Protein AF-A0A540LHD2-F1 (afdb_monomer_lite)

Foldseek 3Di:
DQPAKDKDFPCVVQVVHDDQAAEELDALLLLLLDDFPRYFVAHFDDPVQLVVQLVVLNPDSCRQHHDDQAFSHPSQSNCCSGHVFGDHRPDDDDDDDPDVVVLVSSVSSLVRSLVRCCTRPVVCNVVSVVLCVVPVPDDVVVSSVSSVVSVVVDDPDDDDDDPPCSPPPPDDPDDDDDDDDDDDDDPRHMDMD

Organism: Malus baccata (NCBI:txid106549)

Radius of gyration: 18.96 Å; chains: 1; bounding box: 49×43×52 Å

Secondary structure (DSSP, 8-state):
---S--EEEHHHHHTTPPPP--EES--HHHHHHSPTTSEESSPPPPHHHHHHHHHHHHHSTTTT-S-BTTTBSHHHHHHHHHHSS------------TTHHHHHHHHHHHHHHHHHHHHH-HHHHHHHHHHHHHHTTS-HHHHHHHHHHHHTTS-S--PPPPGGGGG-TT-------------------EEE-

pLDDT: mean 75.29, std 20.09, range [30.16, 95.75]

Sequence (193 aa):
MARGVIKTCVNCFLDGHGLYRFEYGVSQAHFLLKFPGTCTTGRSNSADKVIPRATELLNKEQGFGDYNLFENNCESFAIFCKTGKRLSGQAFSALNSTKILFKAFVKHNVERLLEDVSIHQPDKYMLLKQTIETHVNLPIKELIAHLRKLNEKHDDEQEDVDDADLLDDREYLETTEKEEDDDHPSQSSYMIK

InterPro domains:
  IPR007053 LRAT domain [PF04970] (3-85)
  IPR007053 LRAT domain [PS51934] (1-90)

Structure (mmCIF, N/CA/C/O backbone):
data_AF-A0A540LHD2-F1
#
_entry.id   AF-A0A540LHD2-F1
#
loop_
_atom_site.group_PDB
_atom_site.id
_atom_site.type_symbol
_atom_site.label_atom_id
_atom_site.label_alt_id
_atom_site.label_comp_id
_atom_site.label_asym_id
_atom_site.label_entity_id
_atom_site.label_seq_id
_atom_site.pdbx_PDB_ins_code
_atom_site.Cartn_x
_atom_site.Cartn_y
_atom_site.Cartn_z
_atom_site.occupancy
_atom_site.B_iso_or_equiv
_atom_site.auth_seq_id
_atom_site.auth_comp_id
_atom_site.auth_asym_id
_atom_site.auth_atom_id
_atom_site.pdbx_PDB_model_num
ATOM 1 N N . MET A 1 1 ? 27.492 0.081 -10.549 1.00 41.19 1 MET A N 1
ATOM 2 C CA . MET A 1 1 ? 26.391 -0.906 -10.550 1.00 41.19 1 MET A CA 1
ATOM 3 C C . MET A 1 1 ? 25.108 -0.131 -10.337 1.00 41.19 1 MET A C 1
ATOM 5 O O . MET A 1 1 ? 25.060 0.630 -9.377 1.00 41.19 1 MET A O 1
ATOM 9 N N . ALA A 1 2 ? 24.151 -0.220 -11.260 1.00 46.38 2 ALA A N 1
ATOM 10 C CA . ALA A 1 2 ? 22.907 0.538 -11.169 1.00 46.38 2 ALA A CA 1
ATOM 11 C C . ALA A 1 2 ? 22.128 0.092 -9.921 1.00 46.38 2 ALA A C 1
ATOM 13 O O . ALA A 1 2 ? 21.721 -1.062 -9.819 1.00 46.38 2 ALA A O 1
ATOM 14 N N . ARG A 1 3 ? 21.997 0.992 -8.945 1.00 59.62 3 ARG A N 1
ATOM 15 C CA . ARG A 1 3 ? 21.106 0.850 -7.791 1.00 59.62 3 ARG A CA 1
ATOM 16 C C . ARG A 1 3 ? 19.794 1.510 -8.205 1.00 59.62 3 ARG A C 1
ATOM 18 O O . ARG A 1 3 ? 19.706 2.730 -8.150 1.00 59.62 3 ARG A O 1
ATOM 25 N N . GLY A 1 4 ? 18.846 0.746 -8.740 1.00 76.69 4 GLY A N 1
ATOM 26 C CA . GLY A 1 4 ? 17.638 1.328 -9.324 1.00 76.69 4 GLY A CA 1
ATOM 27 C C . GLY A 1 4 ? 16.579 0.304 -9.709 1.00 76.69 4 GLY A C 1
ATOM 28 O O . GLY A 1 4 ? 16.728 -0.886 -9.445 1.00 76.69 4 GLY A O 1
ATOM 29 N N . VAL A 1 5 ? 15.518 0.814 -10.331 1.00 88.31 5 VAL A N 1
ATOM 30 C CA . VAL A 1 5 ? 14.377 0.047 -10.836 1.00 88.31 5 VAL A CA 1
ATOM 31 C C . VAL A 1 5 ? 14.817 -0.808 -12.024 1.00 88.31 5 VAL A C 1
ATOM 33 O O . VAL A 1 5 ? 15.535 -0.326 -12.903 1.00 88.31 5 VAL A O 1
ATOM 36 N N . ILE A 1 6 ? 14.376 -2.061 -12.076 1.00 89.25 6 ILE A N 1
ATOM 37 C CA . ILE A 1 6 ? 14.693 -3.002 -13.153 1.00 89.25 6 ILE A CA 1
ATOM 38 C C . ILE A 1 6 ? 13.425 -3.545 -13.806 1.00 89.25 6 ILE A C 1
ATOM 40 O O . ILE A 1 6 ? 12.388 -3.696 -13.166 1.00 89.25 6 ILE A O 1
ATOM 44 N N . LYS A 1 7 ? 13.522 -3.885 -15.095 1.00 91.19 7 LYS A N 1
ATOM 45 C CA . LYS A 1 7 ? 12.486 -4.606 -15.842 1.00 91.19 7 LYS A CA 1
ATOM 46 C C . LYS A 1 7 ? 12.991 -6.002 -16.179 1.00 91.19 7 LYS A C 1
ATOM 48 O O . LYS A 1 7 ? 14.052 -6.141 -16.781 1.00 91.19 7 LYS A O 1
ATOM 53 N N . THR A 1 8 ? 12.214 -7.022 -15.841 1.00 90.38 8 THR A N 1
ATOM 54 C CA . THR A 1 8 ? 12.536 -8.427 -16.120 1.00 90.38 8 THR A CA 1
ATOM 55 C C . THR A 1 8 ? 11.302 -9.183 -16.605 1.00 90.38 8 THR A C 1
ATOM 57 O O . THR A 1 8 ? 10.178 -8.697 -16.470 1.00 90.38 8 THR A O 1
ATOM 60 N N . CYS A 1 9 ? 11.491 -10.352 -17.214 1.00 92.56 9 CYS A N 1
ATOM 61 C CA . CYS A 1 9 ? 10.372 -11.229 -17.544 1.00 92.56 9 CYS A CA 1
ATOM 62 C C . CYS A 1 9 ? 9.788 -11.839 -16.259 1.00 92.56 9 CYS A C 1
ATOM 64 O O . CYS A 1 9 ? 10.524 -12.057 -15.295 1.00 92.56 9 CYS A O 1
ATOM 66 N N . VAL A 1 10 ? 8.481 -12.117 -16.221 1.00 89.69 10 VAL A N 1
AT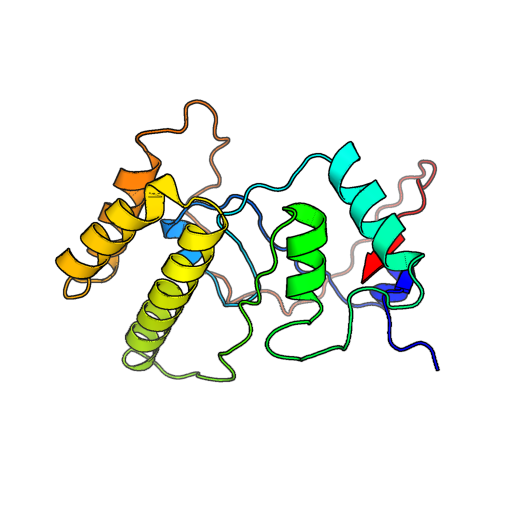OM 67 C CA . VAL A 1 10 ? 7.848 -12.673 -15.006 1.00 89.69 10 VAL A CA 1
ATOM 68 C C . VAL A 1 10 ? 8.466 -14.018 -14.614 1.00 89.69 10 VAL A C 1
ATOM 70 O O . VAL A 1 10 ? 8.845 -14.192 -13.462 1.00 89.69 10 VAL A O 1
ATOM 73 N N . ASN A 1 11 ? 8.682 -14.922 -15.572 1.00 90.75 11 ASN A N 1
ATOM 74 C CA . ASN A 1 11 ? 9.289 -16.232 -15.298 1.00 90.75 11 ASN A CA 1
ATOM 75 C C . ASN A 1 11 ? 10.732 -16.114 -14.775 1.00 90.75 11 ASN A C 1
ATOM 77 O O . ASN A 1 11 ? 11.140 -16.860 -13.894 1.00 90.75 11 ASN A O 1
ATOM 81 N N . CYS A 1 12 ? 11.482 -15.131 -15.277 1.00 92.94 12 CYS A N 1
ATOM 82 C CA . CYS A 1 12 ? 12.850 -14.829 -14.863 1.00 92.94 12 CYS A CA 1
ATOM 83 C C . CYS A 1 12 ? 12.896 -14.317 -13.421 1.00 92.94 12 CYS A C 1
ATOM 85 O O . CYS A 1 12 ? 13.849 -14.576 -12.699 1.00 92.94 12 CYS A O 1
ATOM 87 N N . PHE A 1 13 ? 11.890 -13.531 -13.026 1.00 88.31 13 PHE A N 1
ATOM 88 C CA . PHE A 1 13 ? 11.756 -13.071 -11.650 1.00 88.31 13 PHE A CA 1
ATOM 89 C C . PHE A 1 13 ? 11.356 -14.201 -10.710 1.00 88.31 13 PHE A C 1
ATOM 91 O O . PHE A 1 13 ? 11.825 -14.240 -9.576 1.00 88.31 13 PHE A O 1
ATOM 98 N N . LEU A 1 14 ? 10.464 -15.074 -11.177 1.00 90.19 14 LEU A N 1
ATOM 99 C CA . LEU A 1 14 ? 9.944 -16.163 -10.373 1.00 90.19 14 LEU A CA 1
ATOM 100 C C . LEU A 1 14 ? 11.008 -17.191 -10.029 1.00 90.19 14 LEU A C 1
ATOM 102 O O . LEU A 1 14 ? 11.023 -17.647 -8.894 1.00 90.19 14 LEU A O 1
ATOM 106 N N . ASP A 1 15 ? 11.869 -17.550 -10.982 1.00 90.69 15 ASP A N 1
ATOM 107 C CA . ASP A 1 15 ? 12.947 -18.527 -10.773 1.00 90.69 15 ASP A CA 1
ATOM 108 C C . ASP A 1 15 ? 12.450 -19.832 -10.107 1.00 90.69 15 ASP A C 1
ATOM 110 O O . ASP A 1 15 ? 13.057 -20.377 -9.192 1.00 90.69 15 ASP A O 1
ATOM 114 N N . GLY A 1 16 ? 11.266 -20.301 -10.524 1.00 90.44 16 GLY A N 1
ATOM 115 C CA . GLY A 1 16 ? 10.614 -21.495 -9.968 1.00 90.44 16 GLY A CA 1
ATOM 116 C C . GLY A 1 16 ? 9.825 -21.281 -8.667 1.00 90.44 16 GLY A C 1
ATOM 117 O O . GLY A 1 16 ? 9.258 -22.237 -8.142 1.00 90.44 16 GLY A O 1
ATOM 118 N N . HIS A 1 17 ? 9.744 -20.055 -8.147 1.00 91.06 17 HIS A N 1
ATOM 119 C CA . HIS A 1 17 ? 8.926 -19.701 -6.984 1.00 91.06 17 HIS A CA 1
ATOM 120 C C . HIS A 1 17 ? 7.510 -19.230 -7.366 1.00 91.06 17 HIS A C 1
ATOM 122 O O . HIS A 1 17 ? 7.206 -18.968 -8.528 1.00 91.06 17 HIS A O 1
ATOM 128 N N . GLY A 1 18 ? 6.632 -19.113 -6.364 1.00 87.38 18 GLY A N 1
ATOM 129 C CA . GLY A 1 18 ? 5.284 -18.558 -6.518 1.00 87.38 18 GLY A CA 1
ATOM 130 C C . GLY A 1 18 ? 5.227 -17.036 -6.337 1.00 87.38 18 GLY A C 1
ATOM 131 O O . GLY A 1 18 ? 6.097 -16.434 -5.706 1.00 87.38 18 GLY A O 1
ATOM 132 N N . LEU A 1 19 ? 4.164 -16.412 -6.857 1.00 84.12 19 LEU A N 1
ATOM 133 C CA . LEU A 1 19 ? 3.825 -15.013 -6.575 1.00 84.12 19 LEU A CA 1
ATOM 134 C C . LEU A 1 19 ? 2.738 -14.932 -5.510 1.00 84.12 19 LEU A C 1
ATOM 136 O O . LEU A 1 19 ? 1.708 -15.591 -5.615 1.00 84.12 19 LEU A O 1
ATOM 140 N N . TYR A 1 20 ? 2.922 -14.021 -4.560 1.00 83.56 20 TYR A N 1
ATOM 141 C CA . TYR A 1 20 ? 1.815 -13.496 -3.775 1.00 83.56 20 TYR A CA 1
ATOM 142 C C . TYR A 1 20 ? 1.261 -12.239 -4.454 1.00 83.56 20 TYR A C 1
ATOM 144 O O . TYR A 1 20 ? 2.018 -11.322 -4.792 1.00 83.56 20 TYR A O 1
ATOM 152 N N . ARG A 1 21 ? -0.058 -12.179 -4.655 1.00 87.69 21 ARG A N 1
ATOM 153 C CA . ARG A 1 21 ? -0.713 -11.014 -5.259 1.00 87.69 21 ARG A CA 1
ATOM 154 C C . ARG A 1 21 ? -1.127 -10.026 -4.176 1.00 87.69 21 ARG A C 1
ATOM 156 O O . ARG A 1 21 ? -2.043 -10.297 -3.415 1.00 87.69 21 ARG A O 1
ATOM 163 N N . PHE A 1 22 ? -0.495 -8.856 -4.172 1.00 90.31 22 PHE A N 1
ATOM 164 C CA . PHE A 1 22 ? -0.882 -7.750 -3.298 1.00 90.31 22 PHE A CA 1
ATOM 165 C C . PHE A 1 22 ? -2.281 -7.217 -3.650 1.00 90.31 22 PHE A C 1
ATOM 167 O O . PHE A 1 22 ? -2.580 -6.972 -4.825 1.00 90.31 22 PHE A O 1
ATOM 174 N N . GLU A 1 23 ? -3.121 -7.003 -2.642 1.00 92.69 23 GLU A N 1
ATOM 175 C CA . GLU A 1 23 ? -4.521 -6.609 -2.812 1.00 92.69 23 GLU A CA 1
ATOM 176 C C . GLU A 1 23 ? -4.700 -5.086 -2.703 1.00 92.69 23 GLU A C 1
ATOM 178 O O . GLU A 1 23 ? -4.223 -4.439 -1.770 1.00 92.69 23 GLU A O 1
ATOM 183 N N . TYR A 1 24 ? -5.407 -4.493 -3.667 1.00 93.81 24 TYR A N 1
ATOM 184 C CA . TYR A 1 24 ? -5.649 -3.049 -3.731 1.00 93.81 24 TYR A CA 1
ATOM 185 C C . TYR A 1 24 ? -7.123 -2.735 -3.524 1.00 93.81 24 TYR A C 1
ATOM 187 O O . TYR A 1 24 ? -7.983 -3.418 -4.071 1.00 93.81 24 TYR A O 1
ATOM 195 N N . GLY A 1 25 ? -7.409 -1.639 -2.825 1.00 93.12 25 GLY A N 1
ATOM 196 C CA . GLY A 1 25 ? -8.777 -1.180 -2.600 1.00 93.12 25 GLY A CA 1
ATOM 197 C C . GLY A 1 25 ? -9.560 -2.063 -1.632 1.00 93.12 25 GLY A C 1
ATOM 198 O O . GLY A 1 25 ? -10.785 -2.083 -1.716 1.00 93.12 25 GLY A O 1
ATOM 199 N N . VAL A 1 26 ? -8.875 -2.787 -0.740 1.00 92.19 26 VAL A N 1
ATOM 200 C CA . VAL A 1 26 ? -9.546 -3.636 0.248 1.00 92.19 26 VAL A CA 1
ATOM 201 C C . VAL A 1 26 ? -10.304 -2.791 1.270 1.00 92.19 26 VAL A C 1
ATOM 203 O O . VAL A 1 26 ? -9.981 -1.626 1.524 1.00 92.19 26 VAL A O 1
ATOM 206 N N . SER A 1 27 ? -11.312 -3.392 1.893 1.00 91.44 27 SER A N 1
ATOM 207 C CA . SER A 1 27 ? -12.066 -2.741 2.959 1.00 91.44 27 SER A CA 1
ATOM 208 C C . SER A 1 27 ? -11.197 -2.538 4.212 1.00 91.44 27 SER A C 1
ATOM 210 O O . SER A 1 27 ? -10.239 -3.273 4.459 1.00 91.44 27 SER A O 1
ATOM 212 N N . GLN A 1 28 ? -11.548 -1.565 5.056 1.00 91.12 28 GLN A N 1
ATOM 213 C CA . GLN A 1 28 ? -10.824 -1.300 6.312 1.00 91.12 28 GLN A CA 1
ATOM 214 C C . GLN A 1 28 ? -10.815 -2.516 7.256 1.00 91.12 28 GLN A C 1
ATOM 216 O O . GLN A 1 28 ? -9.833 -2.766 7.952 1.00 91.12 28 GLN A O 1
ATOM 221 N N . ALA A 1 29 ? -11.907 -3.289 7.269 1.00 89.00 29 ALA A N 1
ATOM 222 C CA . ALA A 1 29 ? -12.015 -4.509 8.063 1.00 89.00 29 ALA A CA 1
ATOM 223 C C . ALA A 1 29 ? -11.130 -5.633 7.504 1.00 89.00 29 ALA A C 1
ATOM 225 O O . ALA A 1 29 ? -10.477 -6.327 8.280 1.00 89.00 29 ALA A O 1
ATOM 226 N N . HIS A 1 30 ? -11.079 -5.777 6.175 1.00 89.00 30 HIS A N 1
ATOM 227 C CA . HIS A 1 30 ? -10.196 -6.727 5.500 1.00 89.00 30 HIS A CA 1
ATOM 228 C C . HIS A 1 30 ? -8.729 -6.396 5.807 1.00 89.00 30 HIS A C 1
ATOM 230 O O . HIS A 1 30 ? -7.986 -7.259 6.270 1.00 89.00 30 HIS A O 1
ATOM 236 N N . PHE A 1 31 ? -8.329 -5.132 5.640 1.00 90.81 31 PHE A N 1
ATOM 237 C CA . PHE A 1 31 ? -6.969 -4.673 5.934 1.00 90.81 31 PHE A CA 1
ATOM 238 C C . PHE A 1 31 ? -6.538 -5.018 7.367 1.00 90.81 31 PHE A C 1
ATOM 240 O O . PHE A 1 31 ? -5.415 -5.460 7.589 1.00 90.81 31 PHE A O 1
ATOM 247 N N . LEU A 1 32 ? -7.435 -4.852 8.348 1.00 86.69 32 LEU A N 1
ATOM 248 C CA . LEU A 1 32 ? -7.130 -5.114 9.757 1.00 86.69 32 LEU A CA 1
ATOM 249 C C . LEU A 1 32 ? -6.765 -6.585 10.039 1.00 86.69 32 LEU A C 1
ATOM 251 O O . LEU A 1 32 ? -6.038 -6.869 10.996 1.00 86.69 32 LEU A O 1
ATOM 255 N N . LEU A 1 33 ? -7.301 -7.507 9.239 1.00 85.62 33 LEU A N 1
ATOM 256 C CA . LEU A 1 33 ? -7.142 -8.950 9.413 1.00 85.62 33 LEU A CA 1
ATOM 257 C C . LEU A 1 33 ? -5.957 -9.519 8.633 1.00 85.62 33 LEU A C 1
ATOM 259 O O . LEU A 1 33 ? -5.473 -10.592 8.982 1.00 85.62 33 LEU A O 1
ATOM 263 N N . LYS A 1 34 ? -5.465 -8.798 7.624 1.00 84.12 34 LYS A N 1
ATOM 264 C CA . LYS A 1 34 ? -4.367 -9.247 6.773 1.00 84.12 34 LYS A CA 1
ATOM 265 C C . LYS A 1 34 ? -2.994 -8.973 7.382 1.00 84.12 34 LYS A C 1
ATOM 267 O O . LYS A 1 34 ? -2.785 -8.053 8.178 1.00 84.12 34 LYS A O 1
ATOM 272 N N . PHE A 1 35 ? -2.030 -9.804 6.993 1.00 81.94 35 PHE A N 1
ATOM 273 C CA . PHE A 1 35 ? -0.638 -9.617 7.379 1.00 81.94 35 PHE A CA 1
ATOM 274 C C . PHE A 1 35 ? -0.042 -8.325 6.793 1.00 81.94 35 PHE A C 1
ATOM 276 O O . PHE A 1 35 ? -0.483 -7.827 5.757 1.00 81.94 35 PHE A O 1
ATOM 283 N N . PRO A 1 36 ? 0.985 -7.746 7.434 1.00 80.31 36 PRO A N 1
ATOM 284 C CA . PRO A 1 36 ? 1.723 -6.654 6.829 1.00 80.31 36 PRO A CA 1
ATOM 285 C C . PRO A 1 36 ? 2.324 -6.992 5.472 1.00 80.31 36 PRO A C 1
ATOM 287 O O . PRO A 1 36 ? 2.803 -8.098 5.254 1.00 80.31 36 PRO A O 1
ATOM 290 N N . GLY A 1 37 ? 2.291 -6.015 4.564 1.00 79.88 37 GLY A N 1
ATOM 291 C CA . GLY A 1 37 ? 2.841 -6.157 3.219 1.00 79.88 37 GLY A CA 1
ATOM 292 C C . GLY A 1 37 ? 1.966 -6.926 2.225 1.00 79.88 37 GLY A C 1
ATOM 293 O O . GLY A 1 37 ? 2.474 -7.284 1.166 1.00 79.88 37 GLY A O 1
ATOM 294 N N . THR A 1 38 ? 0.683 -7.178 2.520 1.00 87.12 38 THR A N 1
ATOM 295 C CA . THR A 1 38 ? -0.201 -7.933 1.611 1.00 87.12 38 THR A CA 1
ATOM 296 C C . THR A 1 38 ? -1.334 -7.131 0.965 1.00 87.12 38 THR A C 1
ATOM 298 O O . THR A 1 38 ? -1.803 -7.522 -0.102 1.00 87.12 38 THR A O 1
ATOM 301 N N . CYS A 1 39 ? -1.780 -6.020 1.563 1.00 91.56 39 CYS A N 1
ATOM 302 C CA . CYS A 1 39 ? -2.912 -5.245 1.048 1.00 91.56 39 CYS A CA 1
ATOM 303 C C . CYS A 1 39 ? -2.863 -3.743 1.397 1.00 91.56 39 CYS A C 1
ATOM 305 O O . CYS A 1 39 ? -2.119 -3.319 2.284 1.00 91.56 39 CYS A O 1
ATOM 307 N N . THR A 1 40 ? -3.681 -2.942 0.699 1.00 93.06 40 THR A N 1
ATOM 308 C CA . THR A 1 40 ? -3.926 -1.502 0.939 1.00 93.06 40 THR A CA 1
ATOM 309 C C . THR A 1 40 ? -5.392 -1.129 0.698 1.00 93.06 40 THR A C 1
ATOM 311 O O . THR A 1 40 ? -6.038 -1.674 -0.205 1.00 93.06 40 THR A O 1
ATOM 314 N N . THR A 1 41 ? -5.922 -0.143 1.432 1.00 93.31 41 THR A N 1
ATOM 315 C CA . THR A 1 41 ? -7.249 0.442 1.140 1.00 93.31 41 THR A CA 1
ATOM 316 C C . THR A 1 41 ? -7.224 1.369 -0.084 1.00 93.31 41 THR A C 1
ATOM 318 O O . THR A 1 41 ? -8.269 1.791 -0.596 1.00 93.31 41 THR A O 1
ATOM 321 N N . GLY A 1 42 ? -6.032 1.689 -0.597 1.00 92.81 42 GLY A N 1
ATOM 322 C CA . GLY A 1 42 ? -5.837 2.449 -1.822 1.00 92.81 42 GLY A CA 1
ATOM 323 C C . GLY A 1 42 ? -6.266 1.683 -3.071 1.00 92.81 42 GLY A C 1
ATOM 324 O O . GLY A 1 42 ? -5.689 0.656 -3.419 1.00 92.81 42 GLY A O 1
ATOM 325 N N . ARG A 1 43 ? -7.244 2.215 -3.814 1.00 94.56 43 ARG A N 1
ATOM 326 C CA . ARG A 1 43 ? -7.628 1.647 -5.116 1.00 94.56 43 ARG A CA 1
ATOM 327 C C . ARG A 1 43 ? -6.488 1.812 -6.127 1.00 94.56 43 ARG A C 1
ATOM 329 O O . ARG A 1 43 ? -5.899 2.890 -6.249 1.00 94.56 43 ARG A O 1
ATOM 336 N N . SER A 1 44 ? -6.200 0.750 -6.880 1.00 95.50 44 SER A N 1
ATOM 337 C CA . SER A 1 44 ? -5.259 0.823 -8.000 1.00 95.50 44 SER A CA 1
ATOM 338 C C . SER A 1 44 ? -5.795 1.779 -9.063 1.00 95.50 44 SER A C 1
ATOM 340 O O . SER A 1 44 ? -6.964 1.733 -9.434 1.00 95.50 44 SER A O 1
ATOM 342 N N . ASN A 1 45 ? -4.919 2.610 -9.614 1.00 95.75 45 ASN A N 1
ATOM 343 C CA . ASN A 1 45 ? -5.175 3.297 -10.867 1.00 95.75 45 ASN A CA 1
ATOM 344 C C . ASN A 1 45 ? -5.244 2.276 -12.016 1.00 95.75 45 ASN A C 1
ATOM 346 O O . ASN A 1 45 ? -4.726 1.158 -11.915 1.00 95.75 45 ASN A O 1
ATOM 350 N N . SER A 1 46 ? -5.869 2.690 -13.111 1.00 95.62 46 SER A N 1
ATOM 351 C CA . SER A 1 46 ? -5.953 1.948 -14.363 1.00 95.62 46 SER A CA 1
ATOM 352 C C . SER A 1 46 ? -4.583 1.813 -15.047 1.00 95.62 46 SER A C 1
ATOM 354 O O . SER A 1 46 ? -3.650 2.579 -14.781 1.00 95.62 46 SER A O 1
ATOM 356 N N . ALA A 1 47 ? -4.437 0.810 -15.917 1.00 93.69 47 ALA A N 1
ATOM 357 C CA . ALA A 1 47 ? -3.152 0.449 -16.525 1.00 93.69 47 ALA A CA 1
ATOM 358 C C . ALA A 1 47 ? -2.509 1.596 -17.332 1.00 93.69 47 ALA A C 1
ATOM 360 O O . ALA A 1 47 ? -1.286 1.742 -17.313 1.00 93.69 47 ALA A O 1
ATOM 361 N N . ASP A 1 48 ? -3.322 2.454 -17.954 1.00 95.06 48 ASP A N 1
ATOM 362 C CA . ASP A 1 48 ? -2.914 3.665 -18.682 1.00 95.06 48 ASP A CA 1
ATOM 363 C C . ASP A 1 48 ? -2.212 4.703 -17.796 1.00 95.06 48 ASP A C 1
ATOM 365 O O . ASP A 1 48 ? -1.448 5.518 -18.301 1.00 95.06 48 ASP A O 1
ATOM 369 N N . LYS A 1 49 ? -2.408 4.656 -16.473 1.00 94.62 49 LYS A N 1
ATOM 370 C CA . LYS A 1 49 ? -1.684 5.500 -15.507 1.00 94.62 49 LYS A CA 1
ATOM 371 C C . LYS A 1 49 ? -0.505 4.773 -14.873 1.00 94.62 49 LYS A C 1
ATOM 373 O O . LYS A 1 49 ? 0.534 5.381 -14.619 1.00 94.62 49 LYS A O 1
ATOM 378 N N . VAL A 1 50 ? -0.667 3.479 -14.603 1.00 95.44 50 VAL A N 1
ATOM 379 C CA . VAL A 1 50 ? 0.332 2.666 -13.894 1.00 95.44 50 VAL A CA 1
ATOM 380 C C . VAL A 1 50 ? 1.559 2.401 -14.764 1.00 95.44 50 VAL A C 1
ATOM 382 O O . VAL A 1 50 ? 2.684 2.618 -14.311 1.00 95.44 50 VAL A O 1
ATOM 385 N N . ILE A 1 51 ? 1.363 1.963 -16.012 1.00 94.25 51 ILE A N 1
ATOM 386 C CA . ILE A 1 51 ? 2.466 1.571 -16.902 1.00 94.25 51 ILE A CA 1
ATOM 387 C C . ILE A 1 51 ? 3.378 2.765 -17.223 1.00 94.25 51 ILE A C 1
ATOM 389 O O . ILE A 1 51 ? 4.595 2.615 -17.063 1.00 94.25 51 ILE A O 1
ATOM 393 N N . PRO A 1 52 ? 2.866 3.956 -17.605 1.00 95.38 52 PRO A N 1
ATOM 394 C CA . PRO A 1 52 ? 3.733 5.106 -17.851 1.00 95.38 52 PRO A CA 1
ATOM 395 C C . PRO A 1 52 ? 4.508 5.538 -16.609 1.00 95.38 52 PRO A C 1
ATOM 397 O O . PRO A 1 52 ? 5.701 5.802 -16.710 1.00 95.38 52 PRO A O 1
ATOM 400 N N . ARG A 1 53 ? 3.873 5.528 -15.428 1.00 95.12 53 ARG A N 1
ATOM 401 C CA . ARG A 1 53 ? 4.528 5.883 -14.161 1.00 95.12 53 ARG A CA 1
ATOM 402 C C . ARG A 1 53 ? 5.701 4.951 -13.843 1.00 95.12 53 ARG A C 1
ATOM 404 O O . ARG A 1 53 ? 6.787 5.425 -13.521 1.00 95.12 53 ARG A O 1
ATOM 411 N N . ALA A 1 54 ? 5.505 3.638 -13.967 1.00 94.50 54 ALA A N 1
ATOM 412 C CA . ALA A 1 54 ? 6.570 2.658 -13.751 1.00 94.50 54 ALA A CA 1
ATOM 413 C C . ALA A 1 54 ? 7.686 2.782 -14.805 1.00 94.50 54 ALA A C 1
ATOM 415 O O . ALA A 1 54 ? 8.868 2.717 -14.475 1.00 94.50 54 ALA A O 1
ATOM 416 N N . THR A 1 55 ? 7.313 3.018 -16.065 1.00 93.25 55 THR A N 1
ATOM 417 C CA . THR A 1 55 ? 8.261 3.189 -17.178 1.00 93.25 55 THR A CA 1
ATOM 418 C C . THR A 1 55 ? 9.105 4.454 -17.022 1.00 93.25 55 THR A C 1
ATOM 420 O O . THR A 1 55 ? 10.303 4.439 -17.288 1.00 93.25 55 THR A O 1
ATOM 423 N N . GLU A 1 56 ? 8.509 5.551 -16.559 1.00 93.19 56 GLU A N 1
ATOM 424 C CA . GLU A 1 56 ? 9.228 6.793 -16.278 1.00 93.19 56 GLU A CA 1
ATOM 425 C C . GLU A 1 56 ? 10.282 6.583 -15.183 1.00 93.19 56 GLU A C 1
ATOM 427 O O . GLU A 1 56 ? 11.423 7.012 -15.338 1.00 93.19 56 GLU A O 1
ATOM 432 N N . LEU A 1 57 ? 9.927 5.884 -14.100 1.00 92.31 57 LEU A N 1
ATOM 433 C CA . LEU A 1 57 ? 10.860 5.564 -13.016 1.00 92.31 57 LEU A CA 1
ATOM 434 C C . LEU A 1 57 ? 11.962 4.592 -13.448 1.00 92.31 57 LEU A C 1
ATOM 436 O O . LEU A 1 57 ? 13.090 4.744 -12.999 1.00 92.31 57 LEU A O 1
ATOM 440 N N . LEU A 1 58 ? 11.668 3.641 -14.337 1.00 92.06 58 LEU A N 1
ATOM 441 C CA . LEU A 1 58 ? 12.672 2.755 -14.935 1.00 92.06 58 LEU A CA 1
ATOM 442 C C . LEU A 1 58 ? 13.714 3.533 -15.758 1.00 92.06 58 LEU A C 1
ATOM 444 O O . LEU A 1 58 ? 14.892 3.191 -15.743 1.00 92.06 58 LEU A O 1
ATOM 448 N N . ASN A 1 59 ? 13.280 4.571 -16.476 1.00 90.38 59 ASN A N 1
ATOM 449 C CA . ASN A 1 59 ? 14.133 5.320 -17.402 1.00 90.38 59 ASN A CA 1
ATOM 450 C C . ASN A 1 59 ? 14.861 6.513 -16.756 1.00 90.38 59 ASN A C 1
ATOM 452 O O . ASN A 1 59 ? 15.737 7.108 -17.383 1.00 90.38 59 ASN A O 1
ATOM 456 N N . LYS A 1 60 ? 14.500 6.900 -15.528 1.00 89.50 60 LYS A N 1
ATOM 457 C CA . LYS A 1 60 ? 15.170 7.977 -14.787 1.00 89.50 60 LYS A CA 1
ATOM 458 C C . LYS A 1 60 ? 16.525 7.510 -14.263 1.00 89.50 60 LYS A C 1
ATOM 460 O O . LYS A 1 60 ? 16.611 6.463 -13.635 1.00 89.50 60 LYS A O 1
ATOM 465 N N . GLU A 1 61 ? 17.559 8.344 -14.397 1.00 82.62 61 GLU A N 1
ATOM 466 C CA . GLU A 1 61 ? 18.902 8.034 -13.871 1.00 82.62 61 GLU A CA 1
ATOM 467 C C . GLU A 1 61 ? 18.911 7.761 -12.359 1.00 82.62 61 GLU A C 1
ATOM 469 O O . GLU A 1 61 ? 19.623 6.879 -11.889 1.00 82.62 61 GLU A O 1
ATOM 474 N N . GLN A 1 62 ? 18.094 8.494 -11.598 1.00 82.12 62 GLN A N 1
ATOM 475 C CA . GLN A 1 62 ? 17.941 8.313 -10.148 1.00 82.12 62 GLN A CA 1
ATOM 476 C C . GLN A 1 62 ? 16.901 7.239 -9.783 1.00 82.12 62 GLN A C 1
ATOM 478 O O . GLN A 1 62 ? 16.676 6.973 -8.604 1.00 82.12 62 GLN A O 1
ATOM 483 N N . GLY A 1 63 ? 16.233 6.639 -10.773 1.00 87.19 63 GLY A N 1
ATOM 484 C CA . GLY A 1 63 ? 15.200 5.632 -10.572 1.00 87.19 63 GLY A CA 1
ATOM 485 C C . GLY A 1 63 ? 14.082 6.097 -9.636 1.00 87.19 63 GLY A C 1
ATOM 486 O O . GLY A 1 63 ? 13.456 7.142 -9.834 1.00 87.19 63 GLY A O 1
ATOM 487 N N . PHE A 1 64 ? 13.862 5.312 -8.580 1.00 90.75 64 PHE A N 1
ATOM 488 C CA . PHE A 1 64 ? 12.928 5.613 -7.494 1.00 90.75 64 PHE A CA 1
ATOM 489 C C . PHE A 1 64 ? 13.616 6.183 -6.237 1.00 90.75 64 PHE A C 1
ATOM 491 O O . PHE A 1 64 ? 13.011 6.242 -5.169 1.00 90.75 64 PHE A O 1
ATOM 498 N N . GLY A 1 65 ? 14.865 6.639 -6.358 1.00 88.06 65 GLY A N 1
ATOM 499 C CA . GLY A 1 65 ? 15.696 7.078 -5.237 1.00 88.06 65 GLY A CA 1
ATOM 500 C C . GLY A 1 65 ? 16.408 5.922 -4.531 1.00 88.06 65 GLY A C 1
ATOM 501 O O . GLY A 1 65 ? 16.350 4.772 -4.968 1.00 88.06 65 GLY A O 1
ATOM 502 N N . ASP A 1 66 ? 17.091 6.237 -3.431 1.00 87.56 66 ASP A N 1
ATOM 503 C CA . ASP A 1 66 ? 17.891 5.262 -2.689 1.00 87.56 66 ASP A CA 1
ATOM 504 C C . ASP A 1 66 ? 17.016 4.222 -1.988 1.00 87.56 66 ASP A C 1
ATOM 506 O O . ASP A 1 66 ? 16.033 4.555 -1.324 1.00 87.56 66 ASP A O 1
ATOM 510 N N . TYR A 1 67 ? 17.394 2.951 -2.118 1.00 85.69 67 TYR A N 1
ATOM 511 C CA . TYR A 1 67 ? 16.661 1.854 -1.499 1.00 85.69 67 TYR A CA 1
ATOM 512 C C . TYR A 1 67 ? 16.778 1.908 0.030 1.00 85.69 67 TYR A C 1
ATOM 514 O O . TYR A 1 67 ? 17.879 1.831 0.581 1.00 85.69 67 TYR A O 1
ATOM 522 N N . ASN A 1 68 ? 15.636 1.964 0.715 1.00 83.56 68 ASN A N 1
ATOM 523 C CA . ASN A 1 68 ? 15.530 1.861 2.170 1.00 83.56 68 ASN A CA 1
ATOM 524 C C . ASN A 1 68 ? 14.516 0.769 2.512 1.00 83.56 68 ASN A C 1
ATOM 526 O O . ASN A 1 68 ? 13.361 0.867 2.110 1.00 83.56 68 ASN A O 1
ATOM 530 N N . LEU A 1 69 ? 14.940 -0.239 3.282 1.00 79.38 69 LEU A N 1
ATOM 531 C CA . LEU A 1 69 ? 14.133 -1.414 3.625 1.00 79.38 69 LEU A CA 1
ATOM 532 C C . LEU A 1 69 ? 12.783 -1.073 4.272 1.00 79.38 69 LEU A C 1
ATOM 534 O O . LEU A 1 69 ? 11.826 -1.809 4.057 1.00 79.38 69 LEU A O 1
ATOM 538 N N . PHE A 1 70 ? 12.699 0.015 5.035 1.00 77.56 70 PHE A N 1
ATOM 539 C CA . PHE A 1 70 ? 11.499 0.388 5.785 1.00 77.56 70 PHE A CA 1
ATOM 540 C C . PHE A 1 70 ? 10.657 1.456 5.086 1.00 77.56 70 PHE A C 1
ATOM 542 O O . PHE A 1 70 ? 9.461 1.525 5.336 1.00 77.56 70 PHE A O 1
ATOM 549 N N . GLU A 1 71 ? 11.247 2.267 4.204 1.00 77.81 71 GLU A N 1
ATOM 550 C CA . GLU A 1 71 ? 10.578 3.454 3.646 1.00 77.81 71 GLU A CA 1
ATOM 551 C C . GLU A 1 71 ? 10.508 3.458 2.119 1.00 77.81 71 GLU A C 1
ATOM 553 O O . GLU A 1 71 ? 9.443 3.666 1.544 1.00 77.81 71 GLU A O 1
ATOM 558 N N . ASN A 1 72 ? 11.631 3.231 1.439 1.00 84.56 72 ASN A N 1
ATOM 559 C CA . ASN A 1 72 ? 11.747 3.313 -0.017 1.00 84.56 72 ASN A CA 1
ATOM 560 C C . ASN A 1 72 ? 12.166 1.952 -0.571 1.00 84.56 72 ASN A C 1
ATOM 562 O O . ASN A 1 72 ? 13.269 1.776 -1.089 1.00 84.56 72 ASN A O 1
ATOM 566 N N . ASN A 1 73 ? 11.296 0.967 -0.358 1.00 86.19 73 ASN A N 1
ATOM 567 C CA . ASN A 1 73 ? 11.512 -0.426 -0.725 1.00 86.19 73 ASN A CA 1
ATOM 568 C C . ASN A 1 73 ? 10.627 -0.829 -1.921 1.00 86.19 73 ASN A C 1
ATOM 570 O O . ASN A 1 73 ? 9.988 -0.008 -2.582 1.00 86.19 73 ASN A O 1
ATOM 574 N N . CYS A 1 74 ? 10.577 -2.134 -2.175 1.00 88.81 74 CYS A N 1
ATOM 575 C CA . CYS A 1 74 ? 9.798 -2.732 -3.254 1.00 88.81 74 CYS A CA 1
ATOM 576 C C . CYS A 1 74 ? 8.281 -2.508 -3.107 1.00 88.81 74 CYS A C 1
ATOM 578 O O . CYS A 1 74 ? 7.591 -2.326 -4.108 1.00 88.81 74 CYS A O 1
ATOM 580 N N . GLU A 1 75 ? 7.761 -2.520 -1.876 1.00 88.06 75 GLU A N 1
ATOM 581 C CA . GLU A 1 75 ? 6.343 -2.277 -1.585 1.00 88.06 75 GLU A CA 1
ATOM 582 C C . GLU A 1 75 ? 5.997 -0.813 -1.862 1.00 88.06 75 GLU A C 1
ATOM 584 O O . GLU A 1 75 ? 5.054 -0.542 -2.603 1.00 88.06 75 GLU A O 1
ATOM 589 N N . SER A 1 76 ? 6.829 0.124 -1.398 1.00 89.12 76 SER A N 1
ATOM 590 C CA . SER A 1 76 ? 6.674 1.553 -1.696 1.00 89.12 76 SER A CA 1
ATOM 591 C C . SER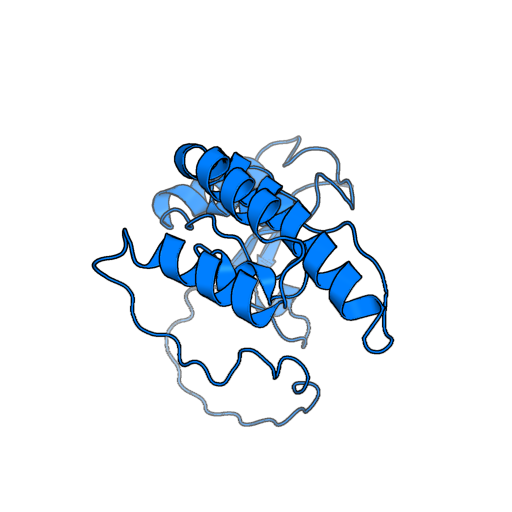 A 1 76 ? 6.692 1.845 -3.183 1.00 89.12 76 SER A C 1
ATOM 593 O O . SER A 1 76 ? 5.888 2.647 -3.666 1.00 89.12 76 SER A O 1
ATOM 595 N N . PHE A 1 77 ? 7.587 1.191 -3.923 1.00 92.12 77 PHE A N 1
ATOM 596 C CA . PHE A 1 77 ? 7.642 1.318 -5.372 1.00 92.12 77 PHE A CA 1
ATOM 597 C C . PHE A 1 77 ? 6.365 0.787 -6.033 1.00 92.12 77 PHE A C 1
ATOM 599 O O . PHE A 1 77 ? 5.760 1.488 -6.849 1.00 92.12 77 PHE A O 1
ATOM 606 N N . ALA A 1 78 ? 5.909 -0.410 -5.654 1.00 91.56 78 ALA A N 1
ATOM 607 C CA . ALA A 1 78 ? 4.699 -1.015 -6.204 1.00 91.56 78 ALA A CA 1
ATOM 608 C C . ALA A 1 78 ? 3.441 -0.187 -5.883 1.00 91.56 78 ALA A C 1
ATOM 610 O O . ALA A 1 78 ? 2.647 0.104 -6.785 1.00 91.56 78 ALA A O 1
ATOM 611 N N . ILE A 1 79 ? 3.276 0.261 -4.632 1.00 91.62 79 ILE A N 1
ATOM 612 C CA . ILE A 1 79 ? 2.163 1.126 -4.214 1.00 91.62 79 ILE A CA 1
ATOM 613 C C . ILE A 1 79 ? 2.221 2.461 -4.956 1.00 91.62 79 ILE A C 1
ATOM 615 O O . ILE A 1 79 ? 1.192 2.900 -5.477 1.00 91.62 79 ILE A O 1
ATOM 619 N N . PHE A 1 80 ? 3.396 3.079 -5.101 1.00 94.50 80 PHE A N 1
ATOM 620 C CA . PHE A 1 80 ? 3.532 4.319 -5.865 1.00 94.50 80 PHE A CA 1
ATOM 621 C C . PHE A 1 80 ? 3.171 4.127 -7.333 1.00 94.50 80 PHE A C 1
ATOM 623 O O . PHE A 1 80 ? 2.396 4.911 -7.886 1.00 94.50 80 PHE A O 1
ATOM 630 N N . CYS A 1 81 ? 3.648 3.054 -7.961 1.00 94.75 81 CYS A N 1
ATOM 631 C CA . CYS A 1 81 ? 3.284 2.722 -9.332 1.00 94.75 81 CYS A CA 1
ATOM 632 C C . CYS A 1 81 ? 1.768 2.561 -9.483 1.00 94.75 81 CYS A C 1
ATOM 634 O O . CYS A 1 81 ? 1.190 3.112 -10.420 1.00 94.75 81 CYS A O 1
ATOM 636 N N . LYS A 1 82 ? 1.105 1.884 -8.540 1.00 95.75 82 LYS A N 1
ATOM 637 C CA . LYS A 1 82 ? -0.323 1.552 -8.630 1.00 95.75 82 LYS A CA 1
ATOM 638 C C . LYS A 1 82 ? -1.249 2.682 -8.196 1.00 95.75 82 LYS A C 1
ATOM 640 O O . LYS A 1 82 ? -2.326 2.807 -8.762 1.00 95.75 82 LYS A O 1
ATOM 645 N N . THR A 1 83 ? -0.849 3.539 -7.264 1.00 94.56 83 THR A N 1
ATOM 646 C CA . THR A 1 83 ? -1.747 4.531 -6.634 1.00 94.56 83 THR A CA 1
ATOM 647 C C . THR A 1 83 ? -1.282 5.981 -6.789 1.00 94.56 83 THR A C 1
ATOM 649 O O . THR A 1 83 ? -2.075 6.903 -6.606 1.00 94.56 83 THR A O 1
ATOM 652 N N . GLY A 1 84 ? -0.005 6.196 -7.118 1.00 93.19 84 GLY A N 1
ATOM 653 C CA . GLY A 1 84 ? 0.643 7.509 -7.143 1.00 93.19 84 GLY A CA 1
ATOM 654 C C . GLY A 1 84 ? 1.071 8.026 -5.767 1.00 93.19 84 GLY A C 1
ATOM 655 O O . GLY A 1 84 ? 1.574 9.143 -5.678 1.00 93.19 84 GLY A O 1
ATOM 656 N N . LYS A 1 85 ? 0.884 7.243 -4.698 1.00 91.56 85 LYS A N 1
ATOM 657 C CA . LYS A 1 85 ? 1.221 7.603 -3.313 1.00 91.56 85 LYS A CA 1
ATOM 658 C C . LYS A 1 85 ? 2.295 6.653 -2.776 1.00 91.56 85 LYS A C 1
ATOM 660 O O . LYS A 1 85 ? 2.369 5.514 -3.218 1.00 91.56 85 LYS A O 1
ATOM 665 N N . ARG A 1 86 ? 3.160 7.123 -1.874 1.00 85.44 86 ARG A N 1
ATOM 666 C CA . ARG A 1 86 ? 4.210 6.294 -1.257 1.00 85.44 86 ARG A CA 1
ATOM 667 C C . ARG A 1 86 ? 3.736 5.797 0.101 1.00 85.44 86 ARG A C 1
ATOM 669 O O . ARG A 1 86 ? 3.262 6.605 0.891 1.00 85.44 86 ARG A O 1
ATOM 676 N N . LEU A 1 87 ? 3.893 4.504 0.346 1.00 82.31 87 LEU A N 1
ATOM 677 C CA . LEU A 1 87 ? 3.601 3.856 1.620 1.00 82.31 87 LEU A CA 1
ATOM 678 C C . LEU A 1 87 ? 4.443 2.579 1.711 1.00 82.31 87 LEU A C 1
ATOM 680 O O . LEU A 1 87 ? 4.563 1.871 0.716 1.00 82.31 87 LEU A O 1
ATOM 684 N N . SER A 1 88 ? 4.979 2.277 2.891 1.00 76.31 88 SER A N 1
ATOM 685 C CA . SER A 1 88 ? 5.594 0.986 3.210 1.00 76.31 88 SER A CA 1
ATOM 686 C C . SER A 1 88 ? 4.942 0.447 4.474 1.00 76.31 88 SER A C 1
ATOM 688 O O . SER A 1 88 ? 5.007 1.086 5.521 1.00 76.31 88 SER A O 1
ATOM 690 N N . GLY A 1 89 ? 4.320 -0.730 4.398 1.00 69.50 89 GLY A N 1
ATOM 691 C CA . GLY A 1 89 ? 3.790 -1.422 5.570 1.00 69.50 89 GLY A CA 1
ATOM 692 C C . GLY A 1 89 ? 4.843 -2.238 6.322 1.00 69.50 89 GLY A C 1
ATOM 693 O O . GLY A 1 89 ? 4.538 -2.809 7.372 1.00 69.50 89 GLY A O 1
ATOM 694 N N . GLN A 1 90 ? 6.066 -2.328 5.796 1.00 65.19 90 GLN A N 1
ATOM 695 C CA . GLN A 1 90 ? 7.145 -3.133 6.358 1.00 65.19 90 GLN A CA 1
ATOM 696 C C . GLN A 1 90 ? 7.815 -2.424 7.536 1.00 65.19 90 GLN A C 1
ATOM 698 O O . GLN A 1 90 ? 8.792 -1.704 7.368 1.00 65.19 90 GLN A O 1
ATOM 703 N N . ALA A 1 91 ? 7.307 -2.671 8.746 1.00 60.38 91 ALA A N 1
ATOM 704 C CA . ALA A 1 91 ? 7.972 -2.301 10.001 1.00 60.38 91 ALA A CA 1
ATOM 705 C C . ALA A 1 91 ? 7.727 -3.292 11.161 1.00 60.38 91 ALA A C 1
ATOM 707 O O . ALA A 1 91 ? 7.956 -2.959 12.321 1.00 60.38 91 ALA A O 1
ATOM 708 N N . PHE A 1 92 ? 7.306 -4.532 10.891 1.00 55.28 92 PHE A N 1
ATOM 709 C CA . PHE A 1 92 ? 7.067 -5.517 11.953 1.00 55.28 92 PHE A CA 1
ATOM 710 C C . PHE A 1 92 ? 7.640 -6.883 11.590 1.00 55.28 92 PHE A C 1
ATOM 712 O O . PHE A 1 92 ? 7.008 -7.706 10.933 1.00 55.28 92 PHE A O 1
ATOM 719 N N . SER A 1 93 ? 8.884 -7.105 12.014 1.00 52.12 93 SER A N 1
ATOM 720 C CA . SER A 1 93 ? 9.521 -8.418 11.967 1.00 52.12 93 SER A CA 1
ATOM 721 C C . SER A 1 93 ? 9.133 -9.254 13.183 1.00 52.12 93 SER A C 1
ATOM 723 O O . SER A 1 93 ? 9.276 -8.817 14.320 1.00 52.12 93 SER A O 1
ATOM 725 N N . ALA A 1 94 ? 8.722 -10.488 12.889 1.00 51.69 94 ALA A N 1
ATOM 726 C CA . ALA A 1 94 ? 8.759 -11.662 13.753 1.00 51.69 94 ALA A CA 1
ATOM 727 C C . ALA A 1 94 ? 8.071 -11.544 15.116 1.00 51.69 94 ALA A C 1
ATOM 729 O O . ALA A 1 94 ? 8.730 -11.371 16.137 1.00 51.69 94 ALA A O 1
ATOM 730 N N . LEU A 1 95 ? 6.772 -11.836 15.166 1.00 45.75 95 LEU A N 1
ATOM 731 C CA . LEU A 1 95 ? 6.193 -12.361 16.393 1.00 45.75 95 LEU A CA 1
ATOM 732 C C . LEU A 1 95 ? 5.269 -13.544 16.070 1.00 45.75 95 LEU A C 1
ATOM 734 O O . LEU A 1 95 ? 4.358 -13.445 15.259 1.00 45.75 95 LEU A O 1
ATOM 738 N N . ASN A 1 96 ? 5.544 -14.666 16.734 1.00 54.66 96 ASN A N 1
ATOM 739 C CA . ASN A 1 96 ? 4.725 -15.870 16.835 1.00 54.66 96 ASN A CA 1
ATOM 740 C C . ASN A 1 96 ? 4.560 -16.140 18.337 1.00 54.66 96 ASN A C 1
ATOM 742 O O . ASN A 1 96 ? 5.571 -16.420 18.977 1.00 54.66 96 ASN A O 1
ATOM 746 N N . SER A 1 97 ? 3.344 -16.024 18.902 1.00 45.69 97 SER A N 1
ATOM 747 C CA . SER A 1 97 ? 2.828 -16.781 20.076 1.00 45.69 97 SER A CA 1
ATOM 748 C C . SER A 1 97 ? 1.495 -16.227 20.627 1.00 45.69 97 SER A C 1
ATOM 750 O O . SER A 1 97 ? 1.291 -15.029 20.778 1.00 45.69 97 SER A O 1
ATOM 752 N N . THR A 1 98 ? 0.578 -17.137 20.950 1.00 49.34 98 THR A N 1
ATOM 753 C CA . THR A 1 98 ? -0.878 -17.004 21.170 1.00 49.34 98 THR A CA 1
ATOM 754 C C . THR A 1 98 ? -1.397 -15.914 22.142 1.00 49.34 98 THR A C 1
ATOM 756 O O . THR A 1 98 ? -0.863 -15.703 23.227 1.00 49.34 98 THR A O 1
ATOM 759 N N . LYS A 1 99 ? -2.536 -15.294 21.773 1.00 48.69 99 LYS A N 1
ATOM 760 C CA . LYS A 1 99 ? -3.398 -14.318 22.498 1.00 48.69 99 LYS A CA 1
ATOM 761 C C . LYS A 1 99 ? -2.790 -12.965 22.896 1.00 48.69 99 LYS A C 1
ATOM 763 O O . LYS A 1 99 ? -3.399 -11.945 22.579 1.00 48.69 99 LYS A O 1
ATOM 768 N N . ILE A 1 100 ? -1.622 -12.922 23.536 1.00 50.28 100 ILE A N 1
ATOM 769 C CA . ILE A 1 100 ? -0.971 -11.645 23.907 1.00 50.28 100 ILE A CA 1
ATOM 770 C C . ILE A 1 100 ? -0.449 -10.935 22.648 1.00 50.28 100 ILE A C 1
ATOM 772 O O . ILE A 1 100 ? -0.558 -9.716 22.527 1.00 50.28 100 ILE A O 1
ATOM 776 N N . LEU A 1 101 ? -0.011 -11.710 21.653 1.00 64.25 101 LEU A N 1
ATOM 777 C CA . LEU A 1 101 ? 0.401 -11.186 20.361 1.00 64.25 101 LEU A CA 1
ATOM 778 C C . LEU A 1 101 ? -0.759 -10.736 19.476 1.00 64.25 101 LEU A C 1
ATOM 780 O O . LEU A 1 101 ? -0.600 -9.772 18.747 1.00 64.25 101 LEU A O 1
ATOM 784 N N . PHE A 1 102 ? -1.925 -11.383 19.524 1.00 68.00 102 PHE A N 1
ATOM 785 C CA . PHE A 1 102 ? -3.024 -11.005 18.628 1.00 68.00 102 PHE A CA 1
ATOM 786 C C . PHE A 1 102 ? -3.511 -9.577 18.906 1.00 68.00 102 PHE A C 1
ATOM 788 O O . PHE A 1 102 ? -3.768 -8.819 17.980 1.00 68.00 102 PHE A O 1
ATOM 795 N N . LYS A 1 103 ? -3.545 -9.157 20.180 1.00 70.38 103 LYS A N 1
ATOM 796 C CA . LYS A 1 103 ? -3.841 -7.759 20.530 1.00 70.38 103 LYS A CA 1
ATOM 797 C C . LYS A 1 103 ? -2.763 -6.800 20.011 1.00 70.38 103 LYS A C 1
ATOM 799 O O . LYS A 1 103 ? -3.103 -5.718 19.548 1.00 70.38 103 LYS A O 1
ATOM 804 N N . ALA A 1 104 ? -1.489 -7.188 20.069 1.00 76.94 104 ALA A N 1
ATOM 805 C CA . ALA A 1 104 ? -0.392 -6.395 19.513 1.00 76.94 104 ALA A CA 1
ATOM 806 C C . ALA A 1 104 ? -0.432 -6.345 17.975 1.00 76.94 104 ALA A C 1
ATOM 808 O O . ALA A 1 104 ? -0.227 -5.283 17.406 1.00 76.94 104 ALA A O 1
ATOM 809 N N . PHE A 1 105 ? -0.780 -7.454 17.321 1.00 78.38 105 PHE A N 1
ATOM 810 C CA . PHE A 1 105 ? -1.004 -7.557 15.882 1.00 78.38 105 PHE A CA 1
ATOM 811 C C . PHE A 1 105 ? -2.156 -6.656 15.438 1.00 78.38 105 PHE A C 1
ATOM 813 O O . PHE A 1 105 ? -1.976 -5.828 14.556 1.00 78.38 105 PHE A O 1
ATOM 820 N N . VAL A 1 106 ? -3.315 -6.736 16.099 1.00 79.75 106 VAL A N 1
ATOM 821 C CA . VAL A 1 106 ? -4.454 -5.860 15.792 1.00 79.75 106 VAL A CA 1
ATOM 822 C C . VAL A 1 106 ? -4.113 -4.403 16.066 1.00 79.75 106 VAL A C 1
ATOM 824 O O . VAL A 1 106 ? -4.431 -3.554 15.245 1.00 79.75 106 VAL A O 1
ATOM 827 N N . LYS A 1 107 ? -3.425 -4.094 17.172 1.00 82.25 107 LYS A N 1
ATOM 828 C CA . LYS A 1 107 ? -2.956 -2.729 17.443 1.00 82.25 107 LYS A CA 1
ATOM 829 C C . LYS A 1 107 ? -2.034 -2.223 16.327 1.00 82.25 107 LYS A C 1
ATOM 831 O O . LYS A 1 107 ? -2.217 -1.110 15.852 1.00 82.25 107 LYS A O 1
ATOM 836 N N . HIS A 1 108 ? -1.095 -3.050 15.883 1.00 83.50 108 HIS A N 1
ATOM 837 C CA . HIS A 1 108 ? -0.188 -2.720 14.791 1.00 83.50 108 HIS A CA 1
ATOM 838 C C . HIS A 1 108 ? -0.935 -2.515 13.463 1.00 83.50 108 HIS A C 1
ATOM 840 O O . HIS A 1 108 ? -0.690 -1.538 12.762 1.00 83.50 108 HIS A O 1
ATOM 846 N N . ASN A 1 109 ? -1.899 -3.380 13.136 1.00 84.75 109 ASN A N 1
ATOM 847 C CA . ASN A 1 109 ? -2.722 -3.208 11.941 1.00 84.75 109 ASN A CA 1
ATOM 848 C C . ASN A 1 109 ? -3.665 -2.007 12.039 1.00 84.75 109 ASN A C 1
ATOM 850 O O . ASN A 1 109 ? -3.926 -1.387 11.019 1.00 84.75 109 ASN A O 1
ATOM 854 N N . VAL A 1 110 ? -4.126 -1.626 13.234 1.00 88.25 110 VAL A N 1
ATOM 855 C CA . VAL A 1 110 ? -4.844 -0.362 13.463 1.00 88.25 110 VAL A CA 1
ATOM 856 C C . VAL A 1 110 ? -3.949 0.833 13.137 1.00 88.25 110 VAL A C 1
ATOM 858 O O . VAL A 1 110 ? -4.383 1.734 12.425 1.00 88.25 110 VAL A O 1
ATOM 861 N N . GLU A 1 111 ? -2.712 0.846 13.637 1.00 87.56 111 GLU A N 1
ATOM 862 C CA . GLU A 1 111 ? -1.752 1.925 13.371 1.00 87.56 111 GLU A CA 1
ATOM 863 C C . GLU A 1 111 ? -1.459 2.031 11.866 1.00 87.56 111 GLU A C 1
ATOM 865 O O . GLU A 1 111 ? -1.590 3.111 11.288 1.00 87.56 111 GLU A O 1
ATOM 870 N N . ARG A 1 112 ? -1.192 0.895 11.208 1.00 88.56 112 ARG A N 1
ATOM 871 C CA . ARG A 1 112 ? -0.993 0.827 9.751 1.00 88.56 112 ARG A CA 1
ATOM 872 C C . ARG A 1 112 ? -2.231 1.234 8.957 1.00 88.56 112 ARG A C 1
ATOM 874 O O . ARG A 1 112 ? -2.101 1.919 7.952 1.00 88.56 112 ARG A O 1
ATOM 881 N N . LEU A 1 113 ? -3.424 0.835 9.395 1.00 90.25 113 LEU A N 1
ATOM 882 C CA . LEU A 1 113 ? -4.682 1.190 8.738 1.00 90.25 113 LEU A CA 1
ATOM 883 C C . LEU A 1 113 ? -4.932 2.698 8.814 1.00 90.25 113 LEU A C 1
ATOM 885 O O . LEU A 1 113 ? -5.373 3.296 7.836 1.00 90.25 113 LEU A O 1
ATOM 889 N N . LEU A 1 114 ? -4.655 3.319 9.964 1.00 90.81 114 LEU A N 1
ATOM 890 C CA . LEU A 1 114 ? -4.771 4.768 10.128 1.00 90.81 114 LEU A CA 1
ATOM 891 C C . LEU A 1 114 ? -3.824 5.508 9.183 1.00 90.81 114 LEU A C 1
ATOM 893 O O . LEU A 1 114 ? -4.245 6.477 8.553 1.00 90.81 114 LEU A O 1
ATOM 897 N N . GLU A 1 115 ? -2.583 5.042 9.057 1.00 90.88 115 GLU A N 1
ATOM 898 C CA . GLU A 1 115 ? -1.617 5.599 8.110 1.00 90.88 115 GLU A CA 1
ATOM 899 C C . GLU A 1 115 ? -2.079 5.414 6.655 1.00 90.88 115 GLU A C 1
ATOM 901 O O . GLU A 1 115 ? -2.212 6.399 5.925 1.00 90.88 115 GLU A O 1
ATOM 906 N N . ASP A 1 116 ? -2.431 4.190 6.260 1.00 91.56 116 ASP A N 1
ATOM 907 C CA . ASP A 1 116 ? -2.906 3.850 4.914 1.00 91.56 116 ASP A CA 1
ATOM 908 C C . ASP A 1 116 ? -4.131 4.691 4.513 1.00 91.56 116 ASP A C 1
ATOM 910 O O . ASP A 1 116 ? -4.137 5.326 3.455 1.00 91.56 116 ASP A O 1
ATOM 914 N N . VAL A 1 117 ? -5.130 4.803 5.394 1.00 91.06 117 VAL A N 1
ATOM 915 C CA . VAL A 1 117 ? -6.332 5.621 5.167 1.00 91.06 117 VAL A CA 1
ATOM 916 C C . VAL A 1 117 ? -6.001 7.110 5.145 1.00 91.06 117 VAL A C 1
ATOM 918 O O . VAL A 1 117 ? -6.556 7.825 4.311 1.00 91.06 117 VAL A O 1
ATOM 921 N N . SER A 1 118 ? -5.082 7.599 5.986 1.00 93.38 118 SER A N 1
ATOM 922 C CA . SER A 1 118 ? -4.665 9.011 5.950 1.00 93.38 118 SER A CA 1
ATOM 923 C C . SER A 1 118 ? -4.070 9.402 4.594 1.00 93.38 118 SER A C 1
ATOM 925 O O . SER A 1 118 ? -4.297 10.512 4.109 1.00 93.38 118 SER A O 1
ATOM 927 N N . ILE A 1 119 ? -3.364 8.468 3.951 1.00 91.19 119 ILE A N 1
ATOM 928 C CA . ILE A 1 119 ? -2.748 8.669 2.644 1.00 91.19 119 ILE A CA 1
ATOM 929 C C . ILE A 1 119 ? -3.772 8.462 1.531 1.00 91.19 119 ILE A C 1
ATOM 931 O O . ILE A 1 119 ? -3.903 9.307 0.640 1.00 91.19 119 ILE A O 1
ATOM 935 N N . HIS A 1 120 ? -4.500 7.346 1.533 1.00 91.69 120 HIS A N 1
ATOM 936 C CA . HIS A 1 120 ? -5.338 6.932 0.411 1.00 91.69 120 HIS A CA 1
ATOM 937 C C . HIS A 1 120 ? -6.742 7.536 0.423 1.00 91.69 120 HIS A C 1
ATOM 939 O O . HIS A 1 120 ? -7.239 7.865 -0.657 1.00 91.69 120 HIS A O 1
ATOM 945 N N . GLN A 1 121 ? -7.334 7.731 1.600 1.00 89.50 121 GLN A N 1
ATOM 946 C CA . GLN A 1 121 ? -8.723 8.151 1.808 1.00 89.50 121 GLN A CA 1
ATOM 947 C C . GLN A 1 121 ? -8.816 9.239 2.908 1.00 89.50 121 GLN A C 1
ATOM 949 O O . GLN A 1 121 ? -9.475 9.028 3.932 1.00 89.50 121 GLN A O 1
ATOM 954 N N . PRO A 1 122 ? -8.173 10.412 2.728 1.00 88.88 122 PRO A N 1
ATOM 955 C CA . PRO A 1 122 ? -8.013 11.415 3.788 1.00 88.88 122 PRO A CA 1
ATOM 956 C C . PRO A 1 122 ? -9.344 11.913 4.373 1.00 88.88 122 PRO A C 1
ATOM 958 O O . PRO A 1 122 ? -9.430 12.153 5.575 1.00 88.88 122 PRO A O 1
ATOM 961 N N . ASP A 1 123 ? -10.407 11.980 3.569 1.00 89.69 123 ASP A N 1
ATOM 962 C CA . ASP A 1 123 ? -11.741 12.398 4.027 1.00 89.69 123 ASP A CA 1
ATOM 963 C C . ASP A 1 123 ? -12.361 11.418 5.039 1.00 89.69 123 ASP A C 1
ATOM 965 O O . ASP A 1 123 ? -13.165 11.804 5.888 1.00 89.69 123 ASP A O 1
ATOM 969 N N . LYS A 1 124 ? -11.964 10.139 4.990 1.00 88.31 124 LYS A N 1
ATOM 970 C CA . LYS A 1 124 ? -12.443 9.088 5.902 1.00 88.31 124 LYS A CA 1
ATOM 971 C C . LYS A 1 124 ? -11.581 8.960 7.162 1.00 88.31 124 LYS A C 1
ATOM 973 O O . LYS A 1 124 ? -12.015 8.331 8.128 1.00 88.31 124 LYS A O 1
ATOM 978 N N . TYR A 1 125 ? -10.395 9.574 7.187 1.00 90.50 125 TYR A N 1
ATOM 979 C CA . TYR A 1 125 ? -9.423 9.425 8.272 1.00 90.50 125 TYR A CA 1
ATOM 980 C C . TYR A 1 125 ? -9.973 9.852 9.636 1.00 90.50 125 TYR A C 1
ATOM 982 O O . TYR A 1 125 ? -9.871 9.096 10.599 1.00 90.50 125 TYR A O 1
ATOM 990 N N . MET A 1 126 ? -10.596 11.033 9.731 1.00 90.31 126 MET A N 1
ATOM 991 C CA . MET A 1 126 ? -11.096 11.550 11.015 1.00 90.31 126 MET A CA 1
ATOM 992 C C . MET A 1 126 ? -12.204 10.669 11.599 1.00 90.31 126 MET A C 1
ATOM 994 O O . MET A 1 126 ? -12.189 10.369 12.793 1.00 90.31 126 MET A O 1
ATOM 998 N N . LEU A 1 127 ? -13.129 10.209 10.751 1.00 90.06 127 LEU A N 1
ATOM 999 C CA . LEU A 1 127 ? -14.212 9.313 11.156 1.00 90.06 127 LEU A CA 1
ATOM 1000 C C . LEU A 1 127 ? -13.673 7.949 11.606 1.00 90.06 127 LEU A C 1
ATOM 1002 O O . LEU A 1 127 ? -14.108 7.415 12.630 1.00 90.06 127 LEU A O 1
ATOM 1006 N N . LEU A 1 128 ? -12.707 7.401 10.867 1.00 90.06 128 LEU A N 1
ATOM 1007 C CA . LEU A 1 128 ? -12.053 6.147 11.221 1.00 90.06 128 LEU A CA 1
ATOM 1008 C C . LEU A 1 128 ? -11.310 6.265 12.553 1.00 90.06 128 LEU A C 1
ATOM 1010 O O . LEU A 1 128 ? -11.508 5.438 13.441 1.00 90.06 128 LEU A O 1
ATOM 1014 N N . LYS A 1 129 ? -10.501 7.315 12.719 1.00 90.25 129 LYS A N 1
ATOM 1015 C CA . LYS A 1 129 ? -9.756 7.577 13.951 1.00 90.25 129 LYS A CA 1
ATOM 1016 C C . LYS A 1 129 ? -10.690 7.682 15.151 1.00 90.25 129 LYS A C 1
ATOM 1018 O O . LYS A 1 129 ? -10.468 6.994 16.142 1.00 90.25 129 LYS A O 1
ATOM 1023 N N . GLN A 1 130 ? -11.771 8.455 15.035 1.00 88.06 130 GLN A N 1
ATOM 1024 C CA . GLN A 1 130 ? -12.772 8.571 16.095 1.00 88.06 130 GLN A CA 1
ATOM 1025 C C . GLN A 1 130 ? -13.426 7.218 16.413 1.00 88.06 130 GLN A C 1
ATOM 1027 O O . GLN A 1 130 ? -13.607 6.880 17.584 1.00 88.06 130 GLN A O 1
ATOM 1032 N N . THR A 1 131 ? -13.762 6.427 15.389 1.00 87.31 131 THR A N 1
ATOM 1033 C CA . THR A 1 131 ? -14.352 5.090 15.565 1.00 87.31 131 THR A CA 1
ATOM 1034 C C . THR A 1 131 ? -13.393 4.162 16.303 1.00 87.31 131 THR A C 1
ATOM 1036 O O . THR A 1 131 ? -13.789 3.499 17.256 1.00 87.31 131 THR A O 1
ATOM 1039 N N . ILE A 1 132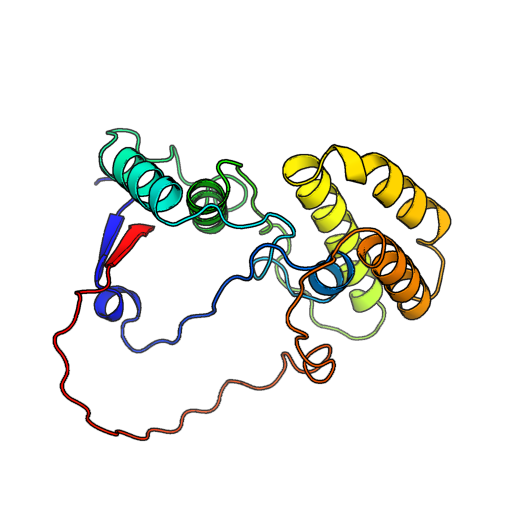 ? -12.116 4.154 15.927 1.00 86.75 132 ILE A N 1
ATOM 1040 C CA . ILE A 1 132 ? -11.098 3.343 16.593 1.00 86.75 132 ILE A CA 1
ATOM 1041 C C . ILE A 1 132 ? -10.901 3.814 18.034 1.00 86.75 132 ILE A C 1
ATOM 1043 O O . ILE A 1 132 ? -10.998 2.995 18.935 1.00 86.75 132 ILE A O 1
ATOM 1047 N N . GLU A 1 133 ? -10.701 5.106 18.294 1.00 85.38 133 GLU A N 1
ATOM 1048 C CA . GLU A 1 133 ? -10.486 5.628 19.656 1.00 85.38 133 GLU A CA 1
ATOM 1049 C C . GLU A 1 133 ? -11.643 5.293 20.607 1.00 85.38 133 GLU A C 1
ATOM 1051 O O . GLU A 1 133 ? -11.420 4.944 21.767 1.00 85.38 133 GLU A O 1
ATOM 1056 N N . THR A 1 134 ? -12.879 5.334 20.107 1.00 83.25 134 THR A N 1
ATOM 1057 C CA . THR A 1 134 ? -14.075 4.990 20.890 1.00 83.25 134 THR A CA 1
ATOM 1058 C C . THR A 1 134 ? -14.243 3.483 21.119 1.00 83.25 134 THR A C 1
ATOM 1060 O O . THR A 1 134 ? -14.828 3.093 22.127 1.00 83.25 134 THR A O 1
ATOM 1063 N N . HIS A 1 135 ? -13.698 2.631 20.241 1.00 77.62 135 HIS A N 1
ATOM 1064 C CA . HIS A 1 135 ? -13.942 1.179 20.237 1.00 77.62 135 HIS A CA 1
ATOM 1065 C C . HIS A 1 135 ? -12.669 0.326 20.437 1.00 77.62 135 HIS A C 1
ATOM 1067 O O . HIS A 1 135 ? -12.754 -0.898 20.472 1.00 77.62 135 HIS A O 1
ATOM 1073 N N . VAL A 1 136 ? -11.486 0.923 20.628 1.00 70.06 136 VAL A N 1
ATOM 1074 C CA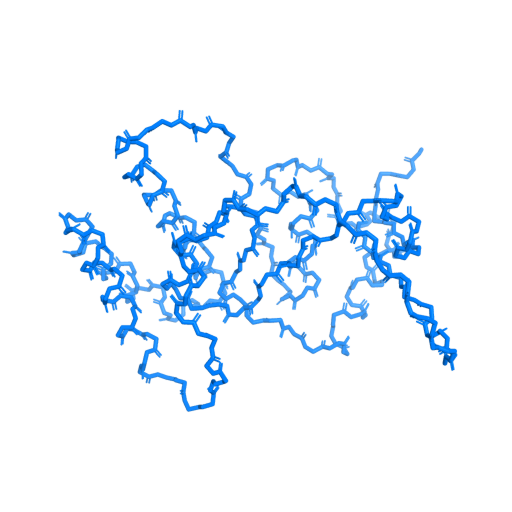 . VAL A 1 136 ? -10.189 0.213 20.755 1.00 70.06 136 VAL A CA 1
ATOM 1075 C C . VAL A 1 136 ? -10.116 -0.703 21.983 1.00 70.06 136 VAL A C 1
ATOM 1077 O O . VAL A 1 136 ? -9.331 -1.650 22.022 1.00 70.06 136 VAL A O 1
ATOM 1080 N N . ASN A 1 137 ? -10.948 -0.433 22.991 1.00 70.75 137 ASN A N 1
ATOM 1081 C CA . ASN A 1 137 ? -11.055 -1.244 24.203 1.00 70.75 137 ASN A CA 1
ATOM 1082 C C . ASN A 1 137 ? -12.082 -2.383 24.085 1.00 70.75 137 ASN A C 1
ATOM 1084 O O . ASN A 1 137 ? -12.176 -3.197 25.005 1.00 70.75 137 ASN A O 1
ATOM 1088 N N . LEU A 1 138 ? -12.844 -2.449 22.989 1.00 73.25 138 LEU A N 1
ATOM 1089 C CA . LEU A 1 138 ? -13.839 -3.494 22.763 1.00 73.25 138 LEU A CA 1
ATOM 1090 C C . LEU A 1 138 ? -13.199 -4.813 22.308 1.00 73.25 138 LEU A C 1
ATOM 1092 O O . LEU A 1 138 ? -12.066 -4.836 21.810 1.00 73.25 138 LEU A O 1
ATOM 1096 N N . PRO A 1 139 ? -13.924 -5.938 22.439 1.00 79.56 139 PRO A N 1
ATOM 1097 C CA . PRO A 1 139 ? -13.557 -7.176 21.773 1.00 79.56 139 PRO A CA 1
ATOM 1098 C C . PRO A 1 139 ? -13.343 -6.955 20.269 1.00 79.56 139 PRO A C 1
ATOM 1100 O O . PRO A 1 139 ? -14.110 -6.267 19.604 1.00 79.56 139 PRO A O 1
ATOM 1103 N N . ILE A 1 140 ? -12.328 -7.608 19.703 1.00 72.44 140 ILE A N 1
ATOM 1104 C CA . ILE A 1 140 ? -11.907 -7.412 18.304 1.00 72.44 140 ILE A CA 1
ATOM 1105 C C . ILE A 1 140 ? -13.047 -7.675 17.307 1.00 72.44 140 ILE A C 1
ATOM 1107 O O . ILE A 1 140 ? -13.168 -6.971 16.310 1.00 72.44 140 ILE A O 1
ATOM 1111 N N . LYS A 1 141 ? -13.934 -8.632 17.607 1.00 78.31 141 LYS A N 1
ATOM 1112 C CA . LYS A 1 141 ? -15.131 -8.908 16.797 1.00 78.31 141 LYS A CA 1
ATOM 1113 C C . LYS A 1 141 ? -16.067 -7.699 16.693 1.00 78.31 141 LYS A C 1
ATOM 1115 O O . LYS A 1 141 ? -16.644 -7.471 15.635 1.00 78.31 141 LYS A O 1
ATOM 1120 N N . GLU A 1 142 ? -16.198 -6.924 17.766 1.00 82.12 142 GLU A N 1
ATOM 1121 C CA . GLU A 1 142 ? -17.018 -5.713 17.774 1.00 82.12 142 GLU A CA 1
ATOM 1122 C C . GLU A 1 142 ? -16.338 -4.601 16.978 1.00 82.12 142 GLU A C 1
ATOM 1124 O O . GLU A 1 142 ? -16.978 -4.003 16.117 1.00 82.12 142 GLU A O 1
ATOM 1129 N N . LEU A 1 143 ? -15.029 -4.391 17.166 1.00 82.00 143 LEU A N 1
ATOM 1130 C CA . LEU A 1 143 ? -14.260 -3.431 16.365 1.00 82.00 143 LEU A CA 1
ATOM 1131 C C . LEU A 1 143 ? -14.398 -3.714 14.859 1.00 82.00 143 LEU A C 1
ATOM 1133 O O . LEU A 1 143 ? -14.700 -2.806 14.089 1.00 82.00 143 LEU A O 1
ATOM 1137 N N . ILE A 1 144 ? -14.263 -4.978 14.443 1.00 83.44 144 ILE A N 1
ATOM 1138 C CA . ILE A 1 144 ? -14.459 -5.400 13.047 1.00 83.44 144 ILE A CA 1
ATOM 1139 C C . ILE A 1 144 ? -15.880 -5.084 12.567 1.00 83.44 144 ILE A C 1
ATOM 1141 O O . ILE A 1 144 ? -16.050 -4.557 11.469 1.00 83.44 144 ILE A O 1
ATOM 1145 N N . ALA A 1 145 ? -16.906 -5.361 13.377 1.00 86.19 145 ALA A N 1
ATOM 1146 C CA . ALA A 1 145 ? -18.290 -5.055 13.020 1.00 86.19 145 ALA A CA 1
ATOM 1147 C C . ALA A 1 145 ? -18.524 -3.546 12.828 1.00 86.19 145 ALA A C 1
ATOM 1149 O O . ALA A 1 145 ? -19.249 -3.147 11.917 1.00 86.19 145 ALA A O 1
ATOM 1150 N N . HIS A 1 146 ? -17.887 -2.697 13.639 1.00 86.06 146 HIS A N 1
ATOM 1151 C CA . HIS A 1 146 ? -17.933 -1.245 13.457 1.00 86.06 146 HIS A CA 1
ATOM 1152 C C . HIS A 1 146 ? -17.230 -0.799 12.171 1.00 86.06 146 HIS A C 1
ATOM 1154 O O . HIS A 1 146 ? -17.783 0.019 11.438 1.00 86.06 146 HIS A O 1
ATOM 1160 N N . LEU A 1 147 ? -16.064 -1.369 11.854 1.00 85.62 147 LEU A N 1
ATOM 1161 C CA . LEU A 1 147 ? -15.348 -1.069 10.610 1.00 85.62 147 LEU A CA 1
ATOM 1162 C C . LEU A 1 147 ? -16.119 -1.520 9.361 1.00 85.62 147 LEU A C 1
ATOM 1164 O O . LEU A 1 147 ? -16.109 -0.817 8.354 1.00 85.62 147 LEU A O 1
ATOM 1168 N N . ARG A 1 148 ? -16.828 -2.655 9.414 1.00 86.44 148 ARG A N 1
ATOM 1169 C CA . ARG A 1 148 ? -17.700 -3.106 8.313 1.00 86.44 148 ARG A CA 1
ATOM 1170 C C . ARG A 1 148 ? -18.825 -2.108 8.039 1.00 86.44 148 ARG A C 1
ATOM 1172 O O . ARG A 1 148 ? -18.977 -1.661 6.907 1.00 86.44 148 ARG A O 1
ATOM 1179 N N . LYS A 1 149 ? -19.502 -1.641 9.092 1.00 84.75 149 LYS A N 1
ATOM 1180 C CA . LYS A 1 149 ? -20.562 -0.619 8.994 1.00 84.75 149 LYS A CA 1
ATOM 1181 C C . LYS A 1 149 ? -20.082 0.723 8.430 1.00 84.75 149 LYS A C 1
ATOM 1183 O O . LYS A 1 149 ? -20.890 1.483 7.902 1.00 84.75 149 LYS A O 1
ATOM 1188 N N . LEU A 1 150 ? -18.792 1.051 8.562 1.00 77.25 150 LEU A N 1
ATOM 1189 C CA . LEU A 1 150 ? -18.216 2.243 7.929 1.00 77.25 150 LEU A CA 1
ATOM 1190 C C . LEU A 1 150 ? -18.073 2.086 6.408 1.00 77.25 150 LEU A C 1
ATOM 1192 O O . LEU A 1 150 ? -18.188 3.085 5.699 1.00 77.25 150 LEU A O 1
ATOM 1196 N N . ASN A 1 151 ? -17.839 0.866 5.914 1.00 66.94 151 ASN A N 1
ATOM 1197 C CA . ASN A 1 151 ? -17.693 0.593 4.481 1.00 66.94 151 ASN A CA 1
ATOM 1198 C C . ASN A 1 151 ? -19.053 0.439 3.779 1.00 66.94 151 ASN A C 1
ATOM 1200 O O . ASN A 1 151 ? -19.223 0.966 2.687 1.00 66.94 151 ASN A O 1
ATOM 1204 N N . GLU A 1 152 ? -20.058 -0.146 4.441 1.00 63.59 152 GLU A N 1
ATOM 1205 C CA . GLU A 1 152 ? -21.421 -0.323 3.893 1.00 63.59 152 GLU A CA 1
ATOM 1206 C C . GLU A 1 152 ? -22.144 0.990 3.545 1.00 63.59 152 GLU A C 1
ATOM 1208 O O . GLU A 1 152 ? -23.143 0.984 2.834 1.00 63.59 152 GLU A O 1
ATOM 1213 N N . LYS A 1 153 ? -21.664 2.146 4.019 1.00 52.97 153 LYS A N 1
ATOM 1214 C CA . LYS A 1 153 ? -22.296 3.433 3.705 1.00 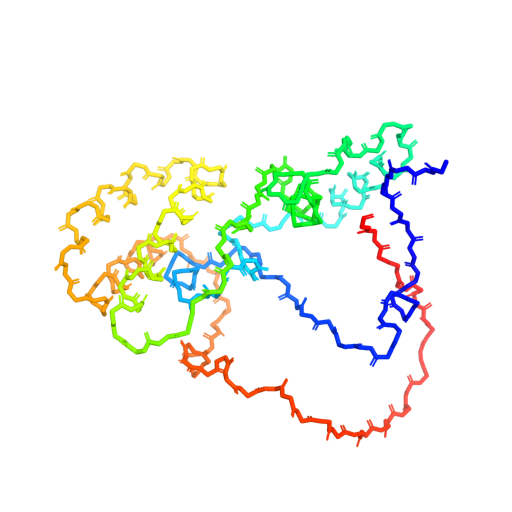52.97 153 LYS A CA 1
ATOM 1215 C C . LYS A 1 153 ? -22.011 3.963 2.295 1.00 52.97 153 LYS A C 1
ATOM 1217 O O . LYS A 1 153 ? -22.601 4.989 1.963 1.00 52.97 153 LYS A O 1
ATOM 1222 N N . HIS A 1 154 ? -21.132 3.345 1.492 1.00 50.41 154 HIS A N 1
ATOM 1223 C CA . HIS A 1 154 ? -20.662 3.990 0.256 1.00 50.41 154 HIS A CA 1
ATOM 1224 C C . HIS A 1 154 ? -20.276 3.114 -0.953 1.00 50.41 154 HIS A C 1
ATOM 1226 O O . HIS A 1 154 ? -19.745 3.685 -1.903 1.00 50.41 154 HIS A O 1
ATOM 1232 N N . ASP A 1 155 ? -20.562 1.812 -0.991 1.00 42.94 155 ASP A N 1
ATOM 1233 C CA . ASP A 1 155 ? -20.263 0.982 -2.172 1.00 42.94 155 ASP A CA 1
ATOM 1234 C C . ASP A 1 155 ? -21.556 0.365 -2.753 1.00 42.94 155 ASP A C 1
ATOM 1236 O O . ASP A 1 155 ? -21.924 -0.763 -2.440 1.00 42.94 155 ASP A O 1
ATOM 1240 N N . ASP A 1 156 ? -22.256 1.127 -3.604 1.00 41.28 156 ASP A N 1
ATOM 1241 C CA . ASP A 1 156 ? -23.001 0.523 -4.714 1.00 41.28 156 ASP A CA 1
ATOM 1242 C C . ASP A 1 156 ? -21.930 0.062 -5.723 1.00 41.28 156 ASP A C 1
ATOM 1244 O O . ASP A 1 156 ? -21.148 0.888 -6.189 1.00 41.28 156 ASP A O 1
ATOM 1248 N N . GLU A 1 157 ? -21.889 -1.239 -6.028 1.00 49.78 157 GLU A N 1
ATOM 1249 C CA . GLU A 1 157 ? -20.900 -1.962 -6.861 1.00 49.78 157 GLU A CA 1
ATOM 1250 C C . GLU A 1 157 ? -19.677 -2.535 -6.110 1.00 49.78 157 GLU A C 1
ATOM 1252 O O . GLU A 1 157 ? -18.562 -2.013 -6.162 1.00 49.78 157 GLU A O 1
ATOM 1257 N N . GLN A 1 158 ? -19.867 -3.702 -5.486 1.00 50.34 158 GLN A N 1
ATOM 1258 C CA . GLN A 1 158 ? -18.789 -4.614 -5.097 1.00 50.34 158 GLN A CA 1
ATOM 1259 C C . GLN A 1 158 ? -19.204 -6.052 -5.473 1.00 50.34 158 GLN A C 1
ATOM 1261 O O . GLN A 1 158 ? -20.295 -6.482 -5.114 1.00 50.34 158 GLN A O 1
ATOM 1266 N N . GLU A 1 159 ? -18.354 -6.777 -6.212 1.00 43.66 159 GLU A N 1
ATOM 1267 C CA . GLU A 1 159 ? -18.408 -8.246 -6.283 1.00 43.66 159 GLU A CA 1
ATOM 1268 C C . GLU A 1 159 ? -17.975 -8.804 -4.923 1.00 43.66 159 GLU A C 1
ATOM 1270 O O . GLU A 1 159 ? -16.899 -8.467 -4.416 1.00 43.66 159 GLU A O 1
ATOM 1275 N N . ASP A 1 160 ? -18.842 -9.624 -4.335 1.00 39.91 160 ASP A N 1
ATOM 1276 C CA . ASP A 1 160 ? -18.646 -10.258 -3.038 1.00 39.91 160 ASP A CA 1
ATOM 1277 C C . ASP A 1 160 ? -17.464 -11.239 -3.090 1.00 39.91 160 ASP A C 1
ATOM 1279 O O . ASP A 1 160 ? -17.423 -12.152 -3.913 1.00 39.91 160 ASP A O 1
ATOM 1283 N N . VAL A 1 161 ? -16.489 -11.053 -2.198 1.00 47.03 161 VAL A N 1
ATOM 1284 C CA . VAL A 1 161 ? -15.461 -12.061 -1.910 1.00 47.03 161 VAL A CA 1
ATOM 1285 C C . VAL A 1 161 ? -15.891 -12.779 -0.635 1.00 47.03 161 VAL A C 1
ATOM 1287 O O . VAL A 1 161 ? -16.014 -12.145 0.415 1.00 47.03 161 VAL A O 1
ATOM 1290 N N . ASP A 1 162 ? -16.150 -14.080 -0.756 1.00 35.19 162 ASP A N 1
ATOM 1291 C CA . ASP A 1 162 ? -16.730 -14.932 0.283 1.00 35.19 162 ASP A CA 1
ATOM 1292 C C . ASP A 1 162 ? -15.928 -14.953 1.603 1.00 35.19 162 ASP A C 1
ATOM 1294 O O . ASP A 1 162 ? -14.700 -15.029 1.641 1.00 35.19 162 ASP A O 1
ATOM 1298 N N . ASP A 1 163 ? -16.668 -14.947 2.717 1.00 43.31 163 ASP A N 1
ATOM 1299 C CA . ASP A 1 163 ? -16.214 -14.829 4.114 1.00 43.31 163 ASP A CA 1
ATOM 1300 C C . ASP A 1 163 ? -15.385 -16.022 4.663 1.00 43.31 163 ASP A C 1
ATOM 1302 O O . ASP A 1 163 ? -15.037 -16.036 5.850 1.00 43.31 163 ASP A O 1
ATOM 1306 N N . ALA A 1 164 ? -15.067 -17.037 3.852 1.00 41.44 164 ALA A N 1
ATOM 1307 C CA . ALA A 1 164 ? -14.403 -18.261 4.319 1.00 41.44 164 ALA A CA 1
ATOM 1308 C C . ALA A 1 164 ? -12.881 -18.113 4.532 1.00 41.44 164 ALA A C 1
ATOM 1310 O O . ALA A 1 164 ? -12.323 -18.808 5.380 1.00 41.44 164 ALA A O 1
ATOM 1311 N N . ASP A 1 165 ? -12.230 -17.150 3.875 1.00 44.91 165 ASP A N 1
ATOM 1312 C CA . ASP A 1 165 ? -10.759 -17.030 3.868 1.00 44.91 165 ASP A CA 1
ATOM 1313 C C . ASP A 1 165 ? -10.193 -16.105 4.965 1.00 44.91 165 ASP A C 1
ATOM 1315 O O . ASP A 1 165 ? -8.989 -15.871 5.057 1.00 44.91 165 ASP A O 1
ATOM 1319 N N . LEU A 1 166 ? -11.039 -15.549 5.843 1.00 48.09 166 LEU A N 1
ATOM 1320 C CA . LEU A 1 166 ? -10.618 -14.544 6.836 1.00 48.09 166 LEU A CA 1
ATOM 1321 C C . LEU A 1 166 ? -9.792 -15.099 8.009 1.00 48.09 166 LEU A C 1
ATOM 1323 O O . LEU A 1 166 ? -9.314 -14.317 8.835 1.00 48.09 166 LEU A O 1
ATOM 1327 N N . LEU A 1 167 ? -9.653 -16.421 8.131 1.00 41.44 167 LEU A N 1
ATOM 1328 C CA . LEU A 1 167 ? -8.915 -17.066 9.224 1.00 41.44 167 LEU A CA 1
ATOM 1329 C C . LEU A 1 167 ? -7.942 -18.159 8.764 1.00 41.44 167 LEU A C 1
ATOM 1331 O O . LEU A 1 167 ? -7.297 -18.758 9.627 1.00 41.44 167 LEU A O 1
ATOM 1335 N N . ASP A 1 168 ? -7.805 -18.387 7.456 1.00 40.22 168 ASP A N 1
ATOM 1336 C CA . ASP A 1 168 ? -7.008 -19.487 6.908 1.00 40.22 168 ASP A CA 1
ATOM 1337 C C . ASP A 1 168 ? -5.868 -19.013 5.998 1.00 40.22 168 ASP A C 1
ATOM 1339 O O . ASP A 1 168 ? -5.683 -19.468 4.882 1.00 40.22 168 ASP A O 1
ATOM 1343 N N . ASP A 1 169 ? -5.033 -18.099 6.491 1.00 44.62 169 ASP A N 1
ATOM 1344 C CA . ASP A 1 169 ? -3.742 -17.811 5.845 1.00 44.62 169 ASP A CA 1
ATOM 1345 C C . ASP A 1 169 ? -2.660 -18.844 6.282 1.00 44.62 169 ASP A C 1
ATOM 1347 O O . ASP A 1 169 ? -1.463 -18.540 6.270 1.00 44.62 169 ASP A O 1
ATOM 1351 N N . ARG A 1 170 ? -3.044 -20.049 6.758 1.00 40.47 170 ARG A N 1
ATOM 1352 C CA . ARG A 1 170 ? -2.108 -21.040 7.337 1.00 40.47 170 ARG A CA 1
ATOM 1353 C C . ARG A 1 170 ? -1.800 -22.246 6.450 1.00 40.47 170 ARG A C 1
ATOM 1355 O O . ARG A 1 170 ? -1.007 -23.089 6.872 1.00 40.47 170 ARG A O 1
ATOM 1362 N N . GLU A 1 171 ? -2.335 -22.316 5.242 1.00 42.19 171 GLU A N 1
ATOM 1363 C CA . GLU A 1 171 ? -2.104 -23.444 4.345 1.00 42.19 171 GLU A CA 1
ATOM 1364 C C . GLU A 1 171 ? -1.758 -22.927 2.949 1.00 42.19 171 GLU A C 1
ATOM 1366 O O . GLU A 1 171 ? -2.636 -22.496 2.233 1.00 42.19 171 GLU A O 1
ATOM 1371 N N . TYR A 1 172 ? -0.467 -22.887 2.598 1.00 34.94 172 TYR A N 1
ATOM 1372 C CA . TYR A 1 172 ? 0.036 -23.100 1.228 1.00 34.94 172 TYR A CA 1
ATOM 1373 C C . TYR A 1 172 ? 1.570 -23.196 1.265 1.00 34.94 172 TYR A C 1
ATOM 1375 O O . TYR A 1 172 ? 2.323 -22.304 0.877 1.00 34.94 172 TYR A O 1
ATOM 1383 N N . LEU A 1 173 ? 2.032 -24.332 1.778 1.00 35.84 173 LEU A N 1
ATOM 1384 C CA . LEU A 1 173 ? 3.334 -24.909 1.460 1.00 35.84 173 LEU A CA 1
ATOM 1385 C C . LEU A 1 173 ? 3.072 -26.367 1.086 1.00 35.84 173 LEU A C 1
ATOM 1387 O O . LEU A 1 173 ? 3.492 -27.269 1.790 1.00 35.84 173 LEU A O 1
ATOM 1391 N N . GLU A 1 174 ? 2.334 -26.600 0.003 1.00 31.17 174 GLU A N 1
ATOM 1392 C CA . GLU A 1 174 ? 2.256 -27.931 -0.594 1.00 31.17 174 GLU A CA 1
ATOM 1393 C C . GLU A 1 174 ? 2.178 -27.825 -2.120 1.00 31.17 174 GLU A C 1
ATOM 1395 O O . GLU A 1 174 ? 1.235 -27.318 -2.721 1.00 31.17 174 GLU A O 1
ATOM 1400 N N . THR A 1 175 ? 3.276 -28.255 -2.728 1.00 36.31 175 THR A N 1
ATOM 1401 C CA . THR A 1 175 ? 3.471 -28.515 -4.149 1.00 36.31 175 THR A CA 1
ATOM 1402 C C . THR A 1 175 ? 2.483 -29.561 -4.647 1.00 36.31 175 THR A C 1
ATOM 1404 O O . THR A 1 175 ? 2.451 -30.651 -4.085 1.00 36.31 175 THR A O 1
ATOM 1407 N N . THR A 1 176 ? 1.794 -29.313 -5.759 1.00 30.16 176 THR A N 1
ATOM 1408 C CA . THR A 1 176 ? 1.488 -30.380 -6.724 1.00 30.16 176 THR A CA 1
ATOM 1409 C C . THR A 1 176 ? 1.395 -29.817 -8.139 1.00 30.16 176 THR A C 1
ATOM 1411 O O . THR A 1 176 ? 0.662 -28.874 -8.422 1.00 30.16 176 THR A O 1
ATOM 1414 N N . GLU A 1 177 ? 2.198 -30.417 -9.011 1.00 44.16 177 GLU A N 1
ATOM 1415 C CA . GLU A 1 177 ? 2.198 -30.279 -10.461 1.00 44.16 177 GLU A CA 1
ATOM 1416 C C . GLU A 1 177 ? 0.840 -30.695 -11.035 1.00 44.16 177 GLU A C 1
ATOM 1418 O O . GLU A 1 177 ? 0.353 -31.771 -10.685 1.00 44.16 177 GLU A O 1
ATOM 1423 N N . LYS A 1 178 ? 0.288 -29.907 -11.966 1.00 30.34 178 LYS A N 1
ATOM 1424 C CA . LYS A 1 178 ? -0.418 -30.424 -13.147 1.00 30.34 178 LYS A CA 1
ATOM 1425 C C . LYS A 1 178 ? -0.205 -29.480 -14.325 1.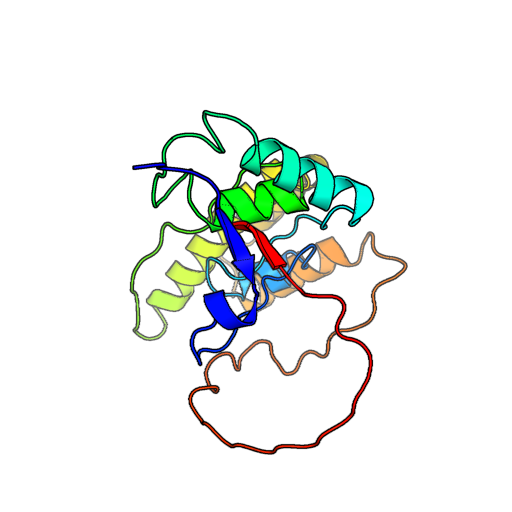00 30.34 178 LYS A C 1
ATOM 1427 O O . LYS A 1 178 ? -0.650 -28.337 -14.308 1.00 30.34 178 LYS A O 1
ATOM 1432 N N . GLU A 1 179 ? 0.522 -29.994 -15.309 1.00 42.66 179 GLU A N 1
ATOM 1433 C CA . GLU A 1 179 ? 0.587 -29.490 -16.675 1.00 42.66 179 GLU A CA 1
ATOM 1434 C C . GLU A 1 179 ? -0.794 -29.632 -17.325 1.00 42.66 179 GLU A C 1
ATOM 1436 O O . GLU A 1 179 ? -1.342 -30.732 -17.331 1.00 42.66 179 GLU A O 1
ATOM 1441 N N . GLU A 1 180 ? -1.322 -28.554 -17.901 1.00 34.88 180 GLU A N 1
ATOM 1442 C CA . GLU A 1 180 ? -2.208 -28.634 -19.064 1.00 34.88 180 GLU A CA 1
ATOM 1443 C C . GLU A 1 180 ? -1.800 -27.524 -20.041 1.00 34.88 180 GLU A C 1
ATOM 1445 O O . GLU A 1 180 ? -1.813 -26.334 -19.717 1.00 34.88 180 GLU A O 1
ATOM 1450 N N . ASP A 1 181 ? -1.346 -27.968 -21.212 1.00 39.91 181 ASP A N 1
ATOM 1451 C CA . ASP A 1 181 ? -0.996 -27.169 -22.378 1.00 39.91 181 ASP A CA 1
ATOM 1452 C C . ASP A 1 181 ? -2.236 -26.464 -22.940 1.00 39.91 181 ASP A C 1
ATOM 1454 O O . ASP A 1 181 ? -3.226 -27.121 -23.254 1.00 39.91 181 ASP A O 1
ATOM 1458 N N . ASP A 1 182 ? -2.150 -25.152 -23.173 1.00 34.31 182 ASP A N 1
ATOM 1459 C CA . ASP A 1 182 ? -2.951 -24.512 -24.218 1.00 34.31 182 ASP A CA 1
ATOM 1460 C C . ASP A 1 182 ? -2.196 -23.320 -24.832 1.00 34.31 182 ASP A C 1
ATOM 1462 O O . ASP A 1 182 ? -1.844 -22.331 -24.183 1.00 34.31 182 ASP A O 1
ATOM 1466 N N . ASP A 1 183 ? -1.904 -23.476 -26.121 1.00 48.25 183 ASP A N 1
ATOM 1467 C CA . ASP A 1 183 ? -1.115 -22.600 -26.981 1.00 48.25 183 ASP A CA 1
ATOM 1468 C C . ASP A 1 183 ? -1.945 -21.380 -27.416 1.00 48.25 183 ASP A C 1
ATOM 1470 O O . ASP A 1 183 ? -2.850 -21.489 -28.247 1.00 48.25 183 ASP A O 1
ATOM 1474 N N . HIS A 1 184 ? -1.638 -20.200 -26.865 1.00 33.62 184 HIS A N 1
ATOM 1475 C CA . HIS A 1 184 ? -2.053 -18.895 -27.394 1.00 33.62 184 HIS A CA 1
ATOM 1476 C C . HIS A 1 184 ? -0.928 -17.857 -27.224 1.00 33.62 184 HIS A C 1
ATOM 1478 O O . HIS A 1 184 ? -0.165 -17.914 -26.257 1.00 33.62 184 HIS A O 1
ATOM 1484 N N . PRO A 1 185 ? -0.787 -16.895 -28.160 1.00 36.78 185 PRO A N 1
ATOM 1485 C CA . PRO A 1 185 ? 0.437 -16.122 -28.332 1.00 36.78 185 PRO A CA 1
ATOM 1486 C C . PRO A 1 185 ? 0.713 -15.261 -27.102 1.00 36.78 185 PRO A C 1
ATOM 1488 O O . PRO A 1 185 ? -0.031 -14.334 -26.777 1.00 36.78 185 PRO A O 1
ATOM 1491 N N . SER A 1 186 ? 1.812 -15.585 -26.424 1.00 37.72 186 SER A N 1
ATOM 1492 C CA . SER A 1 186 ? 2.244 -14.952 -25.188 1.00 37.72 186 SER A CA 1
ATOM 1493 C C . SER A 1 186 ? 2.497 -13.462 -25.404 1.00 37.72 186 SER A C 1
ATOM 1495 O O . SER A 1 186 ? 3.512 -13.019 -25.946 1.00 37.72 186 SER A O 1
ATOM 1497 N N . GLN A 1 187 ? 1.563 -12.646 -24.924 1.00 36.84 187 GLN A N 1
ATOM 1498 C CA . GLN A 1 187 ? 1.848 -11.260 -24.603 1.00 36.84 187 GLN A CA 1
ATOM 1499 C C . GLN A 1 187 ? 2.915 -11.305 -23.503 1.00 36.84 187 GLN A C 1
ATOM 1501 O O . GLN A 1 187 ? 2.607 -11.599 -22.351 1.00 36.84 187 GLN A O 1
ATOM 1506 N N . SER A 1 188 ? 4.189 -11.149 -23.879 1.00 44.50 188 SER A N 1
ATOM 1507 C CA . SER A 1 188 ? 5.315 -11.325 -22.958 1.00 44.50 188 SER A CA 1
ATOM 1508 C C . SER A 1 188 ? 5.101 -10.467 -21.712 1.00 44.50 188 SER A C 1
ATOM 1510 O O . SER A 1 188 ? 5.155 -9.237 -21.773 1.00 44.50 188 SER A O 1
ATOM 1512 N N . SER A 1 189 ? 4.824 -11.122 -20.585 1.00 65.81 189 SER A N 1
ATOM 1513 C CA . SER A 1 189 ? 4.556 -10.454 -19.320 1.00 65.81 189 SER A CA 1
ATOM 1514 C C . SER A 1 189 ? 5.878 -10.040 -18.682 1.00 65.81 189 SER A C 1
ATOM 1516 O O . SER A 1 189 ? 6.790 -10.855 -18.499 1.00 65.81 189 SER A O 1
ATOM 1518 N N . TYR A 1 190 ? 6.000 -8.754 -18.367 1.00 65.88 190 TYR A N 1
ATOM 1519 C CA . TYR A 1 190 ? 7.185 -8.178 -17.741 1.00 65.88 190 TYR A CA 1
ATOM 1520 C C . TYR A 1 190 ? 6.826 -7.581 -16.388 1.00 65.88 190 TYR A C 1
ATOM 1522 O O . TYR A 1 190 ? 5.783 -6.948 -16.233 1.00 65.88 190 TYR A O 1
ATOM 1530 N N . MET A 1 191 ? 7.739 -7.723 -15.437 1.00 73.19 191 MET A N 1
ATOM 1531 C CA . MET A 1 191 ? 7.641 -7.137 -14.111 1.00 73.19 191 MET A CA 1
ATOM 1532 C C . MET A 1 191 ? 8.666 -6.010 -13.962 1.00 73.19 191 MET A C 1
ATOM 1534 O O . MET A 1 191 ? 9.810 -6.145 -14.404 1.00 73.19 191 MET A O 1
ATOM 1538 N N . ILE A 1 192 ? 8.249 -4.902 -13.346 1.00 68.00 192 ILE A N 1
ATOM 1539 C CA . ILE A 1 192 ? 9.113 -3.775 -12.981 1.00 68.00 192 ILE A CA 1
ATOM 1540 C C . ILE A 1 192 ? 9.190 -3.730 -11.449 1.00 68.00 192 ILE A C 1
ATOM 1542 O O . ILE A 1 192 ? 8.140 -3.757 -10.805 1.00 68.00 192 ILE A O 1
ATOM 1546 N N . LYS A 1 193 ? 10.399 -3.689 -10.879 1.00 64.12 193 LYS A N 1
ATOM 1547 C CA . LYS A 1 193 ? 10.654 -3.669 -9.427 1.00 64.12 193 LYS A CA 1
ATOM 1548 C C . LYS A 1 193 ? 11.803 -2.734 -9.079 1.00 64.12 193 LYS A C 1
ATOM 1550 O O . LYS A 1 193 ? 12.737 -2.645 -9.905 1.00 64.12 193 LYS A O 1
#